Protein 7P99 (pdb70)

Solvent-accessible surface area: 16161 Å² total; per-residue (Å²): 120,5,0,4,2,84,70,31,126,0,5,3,0,0,8,3,0,0,5,4,2,16,53,13,121,53,0,92,88,33,2,74,65,27,123,77,65,99,135,6,11,0,58,75,0,12,36,53,6,66,80,0,44,90,41,4,152,84,29,170,163,98,89,98,12,60,59,74,0,36,95,10,1,61,92,1,9,64,47,0,6,98,36,0,62,97,35,5,117,3,80,66,30,57,70,21,11,0,6,12,0,1,26,13,0,0,130,72,40,75,129,0,19,123,18,3,39,1,4,0,25,16,34,11,124,6,91,128,55,40,63,127,49,136,69,146,76,115,70,7,10,1,9,1,19,81,26,14,102,111,4,44,3,93,57,0,4,0,60,5,19,1,58,97,51,77,25,127,73,17,76,27,69,2,61,18,67,111,14,6,31,2,0,0,0,4,2,14,92,6,6,58,58,58,61,16,154,113,8,28,5,113,33,116,73,46,41,4,68,10,26,5,0,0,9,11,111,65,112,48,17,3,0,0,8,10,60,44,111,118,38,9,15,12,13,7,5,6,108,115,24,36,53,19,79,96,38,158,156,19,112,0,68,25,80,38,1,3,0,0,8,0,9,98,74,214,163,14,50,0,68,0,20,11,36,45,9,8,56,19,98,36,136,7,94,86,123,39,64,0,40,136,7,16,99,41,4,4,134,136,61,71,77,62,36,198,78,8,90,4,31,30,122,24,67,26,16,80,85,108,7,12,0,24,112,36,128,0,114,62,76,27,60,1,41,7,14,98,42,16,11,0,4,77,173

Organism: Homo sapiens (NCBI:txid9606)

Radius of gyration: 20.8 Å; Cα contacts (8 Å, |Δi|>4): 693; chains: 2; bounding box: 63×38×54 Å

Nearest PDB structures (foldseek):
  7p99-assembly1_A  TM=1.004E+00  e=3.712E-60  Homo sapiens
  7zjv-assembly1_A  TM=9.939E-01  e=5.108E-53  Homo sapiens
  7zju-assembly2_C  TM=9.967E-01  e=8.748E-53  Homo sapiens
  7zju-assembly1_A  TM=9.969E-01  e=1.452E-51  Homo sapiens
  5cht-assembly2_B  TM=6.115E-01  e=1.340E-14  Mus musculus

Foldseek 3Di:
DQFFAADDAQCLQVRQVLSVQLQDPVNVVLLVVDDVNVVDLSSLSNVLSVVLVVLVVVCCVVVVSVVSSNVSNVVSSVVLCVVCCVPVVDDSNDHDHNLVSVQVSQVVDVSSVQQQKFKWWKWFADPPPGDIDTGIDIGREEEDEQFDLPAEPCFHKHWAADPPPRHGGGIITIHTDGGGQKYKYFYQQFHSFPPQQSRWDDDPHWTKGWAKFWFCPPVRGTWIWGQDPVRWIWIHGSNPDTGTDIGNHDDHGRRRGTMIMIGTDD/DAKEWEAEPVGDIDIDDDDQQDFCLVVLVVVCVVVVHDSVFKWKAFPRHTDDRRDGNNVVVNDHHGYIYMYGDDDDDDD

Structure (mmCIF, N/CA/C/O backbone):
data_7P99
#
_entry.id   7P99
#
_cell.length_a   50.709
_cell.length_b   69.884
_cell.length_c   53.643
_cell.angle_alpha   90.000
_cell.angle_beta   90.660
_cell.angle_gamma   90.000
#
_symmetry.space_group_name_H-M   'P 1 21 1'
#
loop_
_entity.id
_entity.type
_entity.pdbx_description
1 polymer 'SUMO-specific isopeptidase USPL1'
2 polymer 'Small ubiquitin-related modifier'
3 non-polymer 'ZINC ION'
4 water water
#
loop_
_atom_site.group_PDB
_atom_site.id
_atom_site.type_symbol
_atom_site.label_atom_id
_atom_site.label_alt_id
_atom_site.label_comp_id
_atom_site.label_asym_id
_atom_site.label_entity_id
_atom_site.label_seq_id
_atom_site.pdbx_PDB_ins_code
_atom_site.Cartn_x
_atom_site.Cartn_y
_atom_site.Cartn_z
_atom_site.occupancy
_atom_site.B_iso_or_equiv
_atom_site.auth_seq_id
_atom_site.auth_comp_id
_atom_site.auth_asym_id
_atom_site.auth_atom_id
_atom_site.pdbx_PDB_model_num
ATOM 1 N N . LEU A 1 47 ? 4.246 -2.881 17.108 1.00 55.38 225 LEU A N 1
ATOM 2 C CA . LEU A 1 47 ? 4.045 -1.591 17.748 1.00 54.32 225 LEU A CA 1
ATOM 3 C C . LEU A 1 47 ? 4.681 -0.467 16.940 1.00 50.49 225 LEU A C 1
ATOM 4 O O . LEU A 1 47 ? 4.843 0.650 17.428 1.00 61.50 225 LEU A O 1
ATOM 9 N N . CYS A 1 48 ? 5.038 -0.778 15.696 1.00 41.05 226 CYS A N 1
ATOM 10 C CA . CYS A 1 48 ? 5.664 0.172 14.777 1.00 35.27 226 CYS A CA 1
ATOM 11 C C . CYS A 1 48 ? 4.865 0.117 13.477 1.00 34.74 226 CYS A C 1
ATOM 12 O O . CYS A 1 48 ? 4.985 -0.842 12.710 1.00 31.39 226 CYS A O 1
ATOM 15 N N . VAL A 1 49 ? 4.035 1.137 13.239 1.00 33.26 227 VAL A N 1
ATOM 16 C CA . VAL A 1 49 ? 3.152 1.158 12.075 1.00 32.83 227 VAL A CA 1
ATOM 17 C C . VAL A 1 49 ? 3.961 1.505 10.828 1.00 31.11 227 VAL A C 1
ATOM 18 O O . VAL A 1 49 ? 5.015 2.140 10.910 1.00 26.29 227 VAL A O 1
ATOM 22 N N . GLN A 1 50 ? 3.483 1.073 9.656 1.00 25.59 228 GLN A N 1
ATOM 23 C CA . GLN A 1 50 ? 4.179 1.393 8.415 1.00 20.95 228 GLN A CA 1
ATOM 24 C C . GLN A 1 50 ? 3.183 1.531 7.269 1.00 22.92 228 GLN A C 1
ATOM 25 O O . GLN A 1 50 ? 2.003 1.182 7.385 1.00 25.40 228 GLN A O 1
ATOM 31 N N . TRP A 1 51 ? 3.687 2.043 6.147 1.00 25.15 229 TRP A N 1
ATOM 32 C CA . TRP A 1 51 ? 2.866 2.230 4.959 1.00 22.58 229 TRP A CA 1
ATOM 33 C C . TRP A 1 51 ? 2.626 0.895 4.268 1.00 25.22 229 TRP A C 1
ATOM 34 O O . TRP A 1 51 ? 3.523 0.049 4.189 1.00 30.74 229 TRP A O 1
ATOM 45 N N . LYS A 1 52 ? 1.410 0.711 3.766 1.00 25.30 230 LYS A N 1
ATOM 46 C CA . LYS A 1 52 ? 1.081 -0.436 2.935 1.00 27.93 230 LYS A CA 1
ATOM 47 C C . LYS A 1 52 ? 1.375 -0.122 1.470 1.00 28.84 230 LYS A C 1
ATOM 48 O O . LYS A 1 52 ? 1.276 1.028 1.028 1.00 27.07 230 LYS A O 1
ATOM 54 N N . ASN A 1 53 ? 1.725 -1.159 0.715 1.00 27.16 231 ASN A N 1
ATOM 55 C CA . ASN A 1 53 ? 2.086 -0.963 -0.683 1.00 25.81 231 ASN A CA 1
ATOM 56 C C . ASN A 1 53 ? 0.956 -0.282 -1.444 1.00 25.56 231 ASN A C 1
ATOM 57 O O . ASN A 1 53 ? -0.223 -0.527 -1.194 1.00 27.36 231 ASN A O 1
ATOM 62 N N . ALA A 1 54 ? 1.333 0.607 -2.354 1.00 24.84 232 ALA A N 1
ATOM 63 C CA . ALA A 1 54 ? 0.406 1.230 -3.292 1.00 27.91 232 ALA A CA 1
ATOM 64 C C . ALA A 1 54 ? 1.155 1.349 -4.609 1.00 25.10 232 ALA A C 1
ATOM 65 O O . ALA A 1 54 ? 2.094 2.147 -4.707 1.00 23.76 232 ALA A O 1
ATOM 67 N N . TYR A 1 55 ? 0.749 0.561 -5.606 1.00 23.62 233 TYR A N 1
ATOM 68 C CA . TYR A 1 55 ? 1.395 0.563 -6.928 1.00 24.33 233 TYR A CA 1
ATOM 69 C C . TYR A 1 55 ? 2.902 0.399 -6.725 1.00 22.58 233 TYR A C 1
ATOM 70 O O . TYR A 1 55 ? 3.327 -0.488 -5.973 1.00 25.26 233 TYR A O 1
ATOM 79 N N . ALA A 1 56 ? 3.732 1.245 -7.332 1.00 23.29 234 ALA A N 1
ATOM 80 C CA . ALA A 1 56 ? 5.173 1.079 -7.304 1.00 20.40 234 ALA A CA 1
ATOM 81 C C . ALA A 1 56 ? 5.845 1.847 -6.169 1.00 19.08 234 ALA A C 1
ATOM 82 O O . ALA A 1 56 ? 7.069 1.966 -6.167 1.00 20.75 234 ALA A O 1
ATOM 84 N N . LEU A 1 57 ? 5.089 2.341 -5.188 1.00 19.91 235 LEU A N 1
ATOM 85 C CA . LEU A 1 57 ? 5.636 3.351 -4.278 1.00 20.23 235 LEU A CA 1
ATOM 86 C C . LEU A 1 57 ? 6.611 2.815 -3.200 1.00 21.99 235 LEU A C 1
ATOM 87 O O . LEU A 1 57 ? 6.945 3.595 -2.300 1.00 19.38 235 LEU A O 1
ATOM 92 N N . CYS A 1 58 ? 7.107 1.560 -3.246 1.00 21.89 236 CYS A N 1
ATOM 93 C CA . CYS A 1 58 ? 8.092 1.160 -2.235 1.00 22.97 236 CYS A CA 1
ATOM 94 C C . CYS A 1 58 ? 9.346 2.067 -2.250 1.00 22.98 236 CYS A C 1
ATOM 95 O O . CYS A 1 58 ? 10.003 2.202 -1.214 1.00 19.51 236 CYS A O 1
ATOM 98 N N . TRP A 1 59 ? 9.646 2.732 -3.382 1.00 20.96 237 TRP A N 1
ATOM 99 C CA . TRP A 1 59 ? 10.802 3.635 -3.436 1.00 20.33 237 TRP A CA 1
ATOM 100 C C . TRP A 1 59 ? 10.605 4.845 -2.535 1.00 20.56 237 TRP A C 1
ATOM 101 O O . TRP A 1 59 ? 11.582 5.432 -2.052 1.00 21.54 237 TRP A O 1
ATOM 112 N N . LEU A 1 60 ? 9.354 5.259 -2.336 1.00 16.72 238 LEU A N 1
ATOM 113 C CA . LEU A 1 60 ? 9.005 6.325 -1.414 1.00 17.84 238 LEU A CA 1
ATOM 114 C C . LEU A 1 60 ? 8.797 5.798 -0.000 1.00 21.33 238 LEU A C 1
ATOM 115 O O . LEU A 1 60 ? 9.250 6.426 0.961 1.00 20.65 238 LEU A O 1
ATOM 120 N N . ASP A 1 61 ? 8.115 4.656 0.133 1.00 20.23 239 ASP A N 1
ATOM 121 C CA . ASP A 1 61 ? 7.856 4.075 1.449 1.00 20.33 239 ASP A CA 1
ATOM 122 C C . ASP A 1 61 ? 9.144 3.881 2.234 1.00 23.94 239 ASP A C 1
ATOM 123 O O . ASP A 1 61 ? 9.187 4.116 3.446 1.00 23.40 239 ASP A O 1
ATOM 128 N N . CYS A 1 62 ? 10.197 3.413 1.567 1.00 21.45 240 CYS A N 1
ATOM 129 C CA . CYS A 1 62 ? 11.435 3.153 2.291 1.00 19.87 240 CYS A CA 1
ATOM 130 C C . CYS A 1 62 ? 12.035 4.453 2.825 1.00 21.36 240 CYS A C 1
ATOM 131 O O . CYS A 1 62 ? 12.608 4.477 3.922 1.00 21.29 240 CYS A O 1
ATOM 134 N N . ILE A 1 63 ? 11.886 5.554 2.078 1.00 17.86 241 ILE A N 1
ATOM 135 C CA . ILE A 1 63 ? 12.377 6.848 2.554 1.00 18.33 241 ILE A CA 1
ATOM 136 C C . ILE A 1 63 ? 11.545 7.332 3.734 1.00 20.55 241 ILE A C 1
ATOM 137 O O . ILE A 1 63 ? 12.084 7.821 4.739 1.00 20.38 241 ILE A O 1
ATOM 142 N N . LEU A 1 64 ? 10.215 7.217 3.633 1.00 18.07 242 LEU A N 1
ATOM 143 C CA . LEU A 1 64 ? 9.374 7.729 4.709 1.00 18.71 242 LEU A CA 1
ATOM 144 C C . LEU A 1 64 ? 9.651 6.995 6.016 1.00 20.10 242 LEU A C 1
ATOM 145 O O . LEU A 1 64 ? 9.676 7.615 7.087 1.00 23.30 242 LEU A O 1
ATOM 150 N N . SER A 1 65 ? 9.848 5.670 5.954 1.00 20.23 243 SER A N 1
ATOM 151 C CA . SER A 1 65 ? 10.130 4.917 7.173 1.00 19.10 243 SER A CA 1
ATOM 152 C C . SER A 1 65 ? 11.477 5.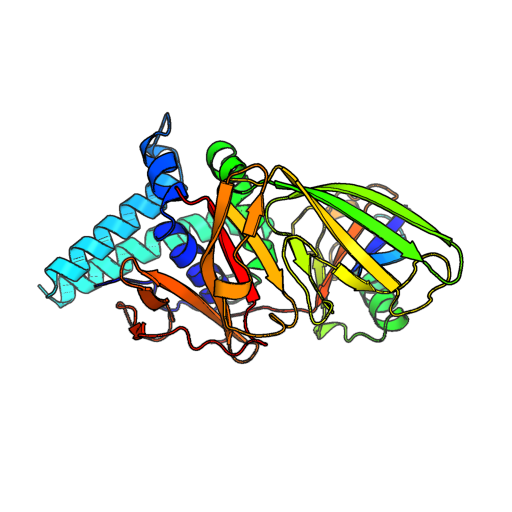322 7.766 1.00 22.62 243 SER A C 1
ATOM 153 O O . SER A 1 65 ? 11.620 5.433 8.989 1.00 25.95 243 SER A O 1
ATOM 156 N N . ALA A 1 66 ? 12.475 5.547 6.915 1.00 21.61 244 ALA A N 1
ATOM 157 C CA . ALA A 1 66 ? 13.765 6.019 7.412 1.00 18.17 244 ALA A CA 1
ATOM 158 C C . ALA A 1 66 ? 13.613 7.352 8.124 1.00 19.63 244 ALA A C 1
ATOM 159 O O . ALA A 1 66 ? 14.184 7.563 9.201 1.00 20.68 244 ALA A O 1
ATOM 161 N N . LEU A 1 67 ? 12.824 8.257 7.547 1.00 19.87 245 LEU A N 1
ATOM 162 C CA . LEU A 1 67 ? 12.702 9.601 8.094 1.00 21.77 245 LEU A CA 1
ATOM 163 C C . LEU A 1 67 ? 11.987 9.602 9.442 1.00 24.97 245 LEU A C 1
ATOM 164 O O . LEU A 1 67 ? 12.452 10.238 10.395 1.00 20.99 245 LEU A O 1
ATOM 169 N N . VAL A 1 68 ? 10.835 8.927 9.543 1.00 17.95 246 VAL A N 1
ATOM 170 C CA . VAL A 1 68 ? 10.071 9.044 10.786 1.00 21.94 246 VAL A CA 1
ATOM 171 C C . VAL A 1 68 ? 10.719 8.307 11.955 1.00 26.06 246 VAL A C 1
ATOM 172 O O . VAL A 1 68 ? 10.270 8.458 13.094 1.00 27.27 246 VAL A O 1
ATOM 176 N N . HIS A 1 69 ? 11.755 7.507 11.721 1.00 24.68 247 HIS A N 1
ATOM 177 C CA . HIS A 1 69 ? 12.451 6.839 12.816 1.00 23.07 247 HIS A CA 1
ATOM 178 C C . HIS A 1 69 ? 13.795 7.475 13.137 1.00 28.45 247 HIS A C 1
ATOM 179 O O . HIS A 1 69 ? 14.538 6.942 13.965 1.00 36.23 247 HIS A O 1
ATOM 186 N N . SER A 1 70 ? 14.107 8.622 12.544 1.00 27.07 248 SER A N 1
ATOM 187 C CA . SER A 1 70 ? 15.387 9.278 12.784 1.00 30.39 248 SER A CA 1
ATOM 188 C C . SER A 1 70 ? 15.291 10.193 14.002 1.00 32.98 248 SER A C 1
ATOM 189 O O . SER A 1 70 ? 14.477 11.125 14.033 1.00 30.68 248 SER A O 1
ATOM 192 N N . GLU A 1 71 ? 16.144 9.942 14.998 1.00 34.41 249 GLU A N 1
ATOM 193 C CA . GLU A 1 71 ? 16.114 10.759 16.208 1.00 40.47 249 GLU A CA 1
ATOM 194 C C . GLU A 1 71 ? 16.525 12.204 15.927 1.00 36.38 249 GLU A C 1
ATOM 195 O O . GLU A 1 71 ? 15.909 13.140 16.447 1.00 38.84 249 GLU A O 1
ATOM 201 N N . GLU A 1 72 ? 17.565 12.416 15.115 1.00 38.83 250 GLU A N 1
ATOM 202 C CA . GLU A 1 72 ? 17.992 13.794 14.892 1.00 40.76 250 GLU A CA 1
ATOM 203 C C . GLU A 1 72 ? 16.965 14.571 14.074 1.00 39.37 250 GLU A C 1
ATOM 204 O O . GLU A 1 72 ? 16.761 15.766 14.321 1.00 37.76 250 GLU A O 1
ATOM 210 N N . LEU A 1 73 ? 16.290 13.913 13.122 1.00 30.53 251 LEU A N 1
ATOM 211 C CA . LEU A 1 73 ? 15.224 14.591 12.389 1.00 25.94 251 LEU A CA 1
ATOM 212 C C . LEU A 1 73 ? 14.097 15.009 13.324 1.00 29.17 251 LEU A C 1
ATOM 213 O O . LEU A 1 73 ? 13.614 16.145 13.256 1.00 31.58 251 LEU A O 1
ATOM 218 N N . LYS A 1 74 ? 13.681 14.108 14.217 1.00 27.76 252 LYS A N 1
ATOM 219 C CA . LYS A 1 74 ? 12.596 14.419 15.144 1.00 33.12 252 LYS A CA 1
ATOM 220 C C . LYS A 1 74 ? 12.927 15.638 15.995 1.00 40.68 252 LYS A C 1
ATOM 221 O O . LYS A 1 74 ? 12.112 16.555 16.125 1.00 36.48 252 LYS A O 1
ATOM 227 N N . ASN A 1 75 ? 14.127 15.670 16.579 1.00 43.17 253 ASN A N 1
ATOM 228 C CA . ASN A 1 75 ? 14.463 16.768 17.481 1.00 44.75 253 ASN A CA 1
ATOM 229 C C . ASN A 1 75 ? 14.537 18.094 16.738 1.00 44.57 253 ASN A C 1
ATOM 230 O O . ASN A 1 75 ? 14.148 19.135 17.277 1.00 48.12 253 ASN A O 1
ATOM 235 N N . THR A 1 76 ? 15.021 18.079 15.495 1.00 41.40 254 THR A N 1
ATOM 236 C CA . THR A 1 76 ? 15.074 19.309 14.711 1.00 42.92 254 THR A CA 1
ATOM 237 C C . THR A 1 76 ? 13.675 19.791 14.344 1.00 44.98 254 THR A C 1
ATOM 238 O O . THR A 1 76 ? 13.369 20.986 14.463 1.00 40.97 254 THR A O 1
ATOM 242 N N . VAL A 1 77 ? 12.814 18.872 13.900 1.00 38.49 255 VAL A N 1
ATOM 243 C CA . VAL A 1 77 ? 11.472 19.243 13.470 1.00 34.02 255 VAL A CA 1
ATOM 244 C C . VAL A 1 77 ? 10.707 19.904 14.609 1.00 44.50 255 VAL A C 1
ATOM 245 O O . VAL A 1 77 ? 10.005 20.901 14.406 1.00 45.78 255 VAL A O 1
ATOM 249 N N . THR A 1 78 ? 10.842 19.377 15.830 1.00 48.27 256 THR A N 1
ATOM 250 C CA . THR A 1 78 ? 10.116 19.970 16.950 1.00 50.34 256 THR A CA 1
ATOM 251 C C . THR A 1 78 ? 10.643 21.354 17.309 1.00 52.26 256 THR A C 1
ATOM 252 O O . THR A 1 78 ? 9.938 22.116 17.979 1.00 57.48 256 THR A O 1
ATOM 256 N N . GLY A 1 79 ? 11.851 21.702 16.873 1.00 42.54 257 GLY A N 1
ATOM 257 C CA . GLY A 1 79 ? 12.410 23.001 17.194 1.00 47.01 257 GLY A CA 1
ATOM 258 C C . GLY A 1 79 ? 12.395 23.966 16.028 1.00 57.00 257 GLY A C 1
ATOM 259 O O . GLY A 1 79 ? 13.179 24.918 15.994 1.00 63.32 257 GLY A O 1
ATOM 260 N N . LEU A 1 80 ? 11.512 23.736 15.061 1.00 56.78 258 LEU A N 1
ATOM 261 C CA . LEU A 1 80 ? 11.425 24.594 13.891 1.00 54.15 258 LEU A CA 1
ATOM 262 C C . LEU A 1 80 ? 10.555 25.805 14.186 1.00 56.14 258 LEU A C 1
ATOM 263 O O . LEU A 1 80 ? 9.514 25.693 14.840 1.00 53.99 258 LEU A O 1
ATOM 268 N N . CYS A 1 81 ? 10.990 26.964 13.705 1.00 56.53 259 CYS A N 1
ATOM 269 C CA . CYS A 1 81 ? 10.057 28.065 13.529 1.00 61.12 259 CYS A CA 1
ATOM 270 C C . CYS A 1 81 ? 9.082 27.699 12.416 1.00 61.33 259 CYS A C 1
ATOM 271 O O . CYS A 1 81 ? 9.468 27.109 11.402 1.00 62.17 259 CYS A O 1
ATOM 274 N N . SER A 1 82 ? 7.807 28.028 12.621 1.00 66.26 260 SER A N 1
ATOM 275 C CA . SER A 1 82 ? 6.751 27.748 11.646 1.00 68.06 260 SER A CA 1
ATOM 276 C C . SER A 1 82 ? 6.639 26.244 11.379 1.00 61.10 260 SER A C 1
ATOM 277 O O . SER A 1 82 ? 6.686 25.784 10.236 1.00 67.53 260 SER A O 1
ATOM 280 N N . LYS A 1 83 ? 6.489 25.482 12.470 1.00 60.15 261 LYS A N 1
ATOM 281 C CA . LYS A 1 83 ? 6.438 24.021 12.379 1.00 56.81 261 LYS A CA 1
ATOM 282 C C . LYS A 1 83 ? 5.378 23.551 11.392 1.00 55.09 261 LYS A C 1
ATOM 283 O O . LYS A 1 83 ? 5.667 22.785 10.467 1.00 55.74 261 LYS A O 1
ATOM 289 N N . GLU A 1 84 ? 4.138 24.010 11.578 1.00 49.89 262 GLU A N 1
ATOM 290 C CA . GLU A 1 84 ? 3.011 23.530 10.781 1.00 54.69 262 GLU A CA 1
ATOM 291 C C . GLU A 1 84 ? 3.242 23.707 9.283 1.00 57.38 262 GLU A C 1
ATOM 292 O O . GLU A 1 84 ? 2.678 22.954 8.478 1.00 57.08 262 GLU A O 1
ATOM 298 N N . GLU A 1 85 ? 4.063 24.682 8.886 1.00 52.29 263 GLU A N 1
ATOM 299 C CA . GLU A 1 85 ? 4.312 24.910 7.467 1.00 51.70 263 GLU A CA 1
ATOM 300 C C . GLU A 1 85 ? 5.268 23.890 6.866 1.00 51.27 263 GLU A C 1
ATOM 301 O O . GLU A 1 85 ? 5.493 23.914 5.651 1.00 50.81 263 GLU A O 1
ATOM 307 N N . SER A 1 86 ? 5.830 23.002 7.679 1.00 43.72 264 SER A N 1
ATOM 308 C CA . SER A 1 86 ? 6.852 22.069 7.242 1.00 39.43 264 SER A CA 1
ATOM 309 C C . SER A 1 86 ? 6.221 20.748 6.825 1.00 38.21 264 SER A C 1
ATOM 310 O O . SER A 1 86 ? 5.481 20.133 7.602 1.00 32.72 264 SER A O 1
ATOM 313 N N . ILE A 1 87 ? 6.542 20.303 5.606 1.00 30.11 265 ILE A N 1
ATOM 314 C CA . ILE A 1 87 ? 6.105 18.986 5.158 1.00 30.80 265 ILE A CA 1
ATOM 315 C C . ILE A 1 87 ? 6.717 17.890 6.024 1.00 30.17 265 ILE A C 1
ATOM 316 O O . ILE A 1 87 ? 6.137 16.808 6.167 1.00 29.82 265 ILE A O 1
ATOM 321 N N . PHE A 1 88 ? 7.891 18.137 6.617 1.00 25.70 266 PHE A N 1
ATOM 322 C CA . PHE A 1 88 ? 8.474 17.137 7.505 1.00 25.67 266 PHE A CA 1
ATOM 323 C C . PHE A 1 88 ? 7.816 17.142 8.878 1.00 26.89 266 PHE A C 1
ATOM 324 O O . PHE A 1 88 ? 7.716 16.082 9.513 1.00 32.23 266 PHE A O 1
ATOM 332 N N . TRP A 1 89 ? 7.389 18.310 9.363 1.00 28.82 267 TRP A N 1
ATOM 333 C CA . TRP A 1 89 ? 6.535 18.329 10.545 1.00 29.35 267 TRP A CA 1
ATOM 334 C C . TRP A 1 89 ? 5.259 17.543 10.294 1.00 33.87 267 TRP A C 1
ATOM 335 O O . TRP A 1 89 ? 4.879 16.689 11.101 1.00 30.16 267 TRP A O 1
ATOM 346 N N . ARG A 1 90 ? 4.588 17.810 9.167 1.00 33.07 268 ARG A N 1
ATOM 347 C CA . ARG A 1 90 ? 3.345 17.100 8.871 1.00 39.51 268 ARG A CA 1
ATOM 348 C C . ARG A 1 90 ? 3.578 15.599 8.758 1.00 28.84 268 ARG A C 1
ATOM 349 O O . ARG A 1 90 ? 2.774 14.802 9.258 1.00 30.36 268 ARG A O 1
ATOM 357 N N . LEU A 1 91 ? 4.675 15.195 8.110 1.00 24.12 269 LEU A N 1
ATOM 358 C CA . LEU A 1 91 ? 5.000 13.775 8.013 1.00 26.59 269 LEU A CA 1
ATOM 359 C C . LEU A 1 91 ? 5.133 13.141 9.394 1.00 28.25 269 LEU A C 1
ATOM 360 O O . LEU A 1 91 ? 4.494 12.123 9.688 1.00 24.07 269 LEU A O 1
ATOM 365 N N . LEU A 1 92 ? 5.968 13.724 10.256 1.00 27.99 270 LEU A N 1
ATOM 366 C CA . LEU A 1 92 ? 6.212 13.102 11.553 1.00 35.51 270 LEU A CA 1
ATOM 367 C C . LEU A 1 92 ? 4.970 13.155 12.434 1.00 31.88 270 LEU A C 1
ATOM 368 O O . LEU A 1 92 ? 4.683 12.198 13.163 1.00 30.52 270 LEU A O 1
ATOM 373 N N . THR A 1 93 ? 4.206 14.249 12.357 1.00 32.23 271 THR A N 1
ATOM 374 C CA . THR A 1 93 ? 2.988 14.363 13.151 1.00 30.79 271 THR A CA 1
ATOM 375 C C . THR A 1 93 ? 1.959 13.324 12.725 1.00 30.92 271 THR A C 1
ATOM 376 O O . THR A 1 93 ? 1.367 12.642 13.571 1.00 36.19 271 THR A O 1
ATOM 380 N N . LYS A 1 94 ? 1.733 13.184 11.417 1.00 27.17 272 LYS A N 1
ATOM 381 C CA . LYS A 1 94 ? 0.725 12.233 10.951 1.00 31.31 272 LYS A CA 1
ATOM 382 C C . LYS A 1 94 ? 1.166 10.798 11.211 1.00 28.05 272 LYS A C 1
ATOM 383 O O . LYS A 1 94 ? 0.349 9.948 11.584 1.00 27.36 272 LYS A O 1
ATOM 389 N N . TYR A 1 95 ? 2.455 10.507 11.027 1.00 25.19 273 TYR A N 1
ATOM 390 C CA . TYR A 1 95 ? 2.952 9.180 11.375 1.00 23.35 273 TYR A CA 1
ATOM 391 C C . TYR A 1 95 ? 2.716 8.884 12.851 1.00 28.76 273 TYR A C 1
ATOM 392 O O . TYR A 1 95 ? 2.227 7.804 13.207 1.00 29.83 273 TYR A O 1
ATOM 401 N N . ASN A 1 96 ? 3.043 9.841 13.731 1.00 25.20 274 ASN A N 1
ATOM 402 C CA . ASN A 1 96 ? 2.878 9.611 15.167 1.00 25.57 274 ASN A CA 1
ATOM 403 C C . ASN A 1 96 ? 1.418 9.356 15.535 1.00 31.58 274 ASN A C 1
ATOM 404 O O . ASN A 1 96 ? 1.131 8.554 16.436 1.00 31.72 274 ASN A O 1
ATOM 409 N N . GLN A 1 97 ? 0.480 10.019 14.857 1.00 30.73 275 GLN A N 1
ATOM 410 C CA . GLN A 1 97 ? -0.931 9.776 15.145 1.00 33.22 275 GLN A CA 1
ATOM 411 C C . GLN A 1 97 ? -1.354 8.377 14.714 1.00 34.61 275 GLN A C 1
ATOM 412 O O . GLN A 1 97 ? -2.110 7.702 15.426 1.00 32.91 275 GLN A O 1
ATOM 418 N N . ALA A 1 98 ? -0.884 7.939 13.544 1.00 27.34 276 ALA A N 1
ATOM 419 C CA . ALA A 1 98 ? -1.147 6.583 13.078 1.00 25.69 276 ALA A CA 1
ATOM 420 C C . ALA A 1 98 ? -0.517 5.556 14.005 1.00 30.63 276 ALA A C 1
ATOM 421 O O . ALA A 1 98 ? -1.126 4.522 14.307 1.00 31.89 276 ALA A O 1
ATOM 423 N N . ASN A 1 99 ? 0.708 5.824 14.463 1.00 28.89 277 ASN A N 1
ATOM 424 C CA . ASN A 1 99 ? 1.392 4.892 15.353 1.00 31.91 277 ASN A CA 1
ATOM 425 C C . ASN A 1 99 ? 0.662 4.777 16.682 1.00 34.18 277 ASN A C 1
ATOM 426 O O . ASN A 1 99 ? 0.464 3.673 17.208 1.00 36.37 277 ASN A O 1
ATOM 431 N N . THR A 1 100 ? 0.233 5.913 17.233 1.00 37.73 278 THR A N 1
ATOM 432 C CA . THR A 1 100 ? -0.545 5.900 18.469 1.00 42.96 278 THR A CA 1
ATOM 433 C C . THR A 1 100 ? -1.852 5.134 18.293 1.00 43.98 278 THR A C 1
ATOM 434 O O . THR A 1 100 ? -2.256 4.366 19.176 1.00 41.48 278 THR A O 1
ATOM 438 N N . LEU A 1 101 ? -2.524 5.328 17.155 1.00 36.64 279 LEU A N 1
ATOM 439 C CA . LEU A 1 101 ? -3.710 4.537 16.836 1.00 38.25 279 LEU A CA 1
ATOM 440 C C . LEU A 1 101 ? -3.410 3.040 16.852 1.00 35.08 279 LEU A C 1
ATOM 441 O O . LEU A 1 101 ? -4.219 2.242 17.339 1.00 42.41 279 LEU A O 1
ATOM 446 N N . LEU A 1 102 ? -2.255 2.638 16.319 1.00 39.86 280 LEU A N 1
ATOM 447 C CA . LEU A 1 102 ? -1.924 1.217 16.285 1.00 41.17 280 LEU A CA 1
ATOM 448 C C . LEU A 1 102 ? -1.757 0.660 17.693 1.00 47.47 280 LEU A C 1
ATOM 449 O O . LEU A 1 102 ? -2.203 -0.457 17.980 1.00 44.28 280 LEU A O 1
ATOM 454 N N . TYR A 1 103 ? -1.117 1.425 18.585 1.00 50.79 281 TYR A N 1
ATOM 455 C CA . TYR A 1 103 ? -1.036 1.015 19.985 1.00 54.05 281 TYR A CA 1
ATOM 456 C C . TYR A 1 103 ? -2.425 0.882 20.594 1.00 60.21 281 TYR A C 1
ATOM 457 O O . TYR A 1 103 ? -2.704 -0.079 21.323 1.00 67.91 281 TYR A O 1
ATOM 466 N N . THR A 1 104 ? -3.308 1.841 20.301 1.00 56.26 282 THR A N 1
ATOM 467 C CA . THR A 1 104 ? -4.703 1.751 20.725 1.00 55.37 282 THR A CA 1
ATOM 468 C C . THR A 1 104 ? -5.343 0.446 20.262 1.00 56.42 282 THR A C 1
ATOM 469 O O . THR A 1 104 ? -6.157 -0.146 20.981 1.00 57.21 282 THR A O 1
ATOM 473 N N . SER A 1 105 ? -4.967 -0.028 19.069 1.00 55.65 283 SER A N 1
ATOM 474 C CA . SER A 1 105 ? -5.602 -1.210 18.491 1.00 55.39 283 SER A CA 1
ATOM 475 C C . SER A 1 105 ? -5.368 -2.460 19.333 1.00 61.72 283 SER A C 1
ATOM 476 O O . SER A 1 105 ? -6.225 -3.352 19.363 1.00 62.86 283 SER A O 1
ATOM 479 N N . GLN A 1 106 ? -4.230 -2.551 20.016 1.00 62.06 284 GLN A N 1
ATOM 480 C CA . GLN A 1 106 ? -3.992 -3.675 20.917 1.00 63.73 284 GLN A CA 1
ATOM 481 C C . GLN A 1 106 ? -4.088 -3.217 22.367 1.00 66.84 284 GLN A C 1
ATOM 482 O O . GLN A 1 106 ? -5.155 -2.799 22.824 1.00 71.76 284 GLN A O 1
ATOM 488 N N . LEU A 1 118 ? -14.285 -1.274 17.017 1.00 58.18 296 LEU A N 1
ATOM 489 C CA . LEU A 1 118 ? -13.388 -0.161 16.737 1.00 59.57 296 LEU A CA 1
ATOM 490 C C . LEU A 1 118 ? -12.228 -0.593 15.840 1.00 55.03 296 LEU A C 1
ATOM 491 O O . LEU A 1 118 ? -11.492 0.249 15.338 1.00 57.99 296 LEU A O 1
ATOM 496 N N . THR A 1 119 ? -12.069 -1.905 15.640 1.00 46.65 297 THR A N 1
ATOM 497 C CA . THR A 1 119 ? -10.959 -2.392 14.826 1.00 45.13 297 THR A CA 1
ATOM 498 C C . THR A 1 119 ? -11.028 -1.837 13.404 1.00 36.87 297 THR A C 1
ATOM 499 O O . THR A 1 119 ? -10.082 -1.199 12.933 1.00 32.64 297 THR A O 1
ATOM 503 N N . SER A 1 120 ? -12.158 -2.028 12.718 1.00 39.14 298 SER A N 1
ATOM 504 C CA . SER A 1 120 ? -12.248 -1.585 11.330 1.00 35.13 298 SER A CA 1
ATOM 505 C C . SER A 1 120 ? -12.079 -0.075 11.227 1.00 33.99 298 SER A C 1
ATOM 506 O O . SER A 1 120 ? -11.431 0.422 10.301 1.00 33.61 298 SER A O 1
ATOM 509 N N . GLU A 1 121 ? -12.635 0.671 12.183 1.00 33.08 299 GLU A N 1
ATOM 510 C CA . GLU A 1 121 ? -12.489 2.124 12.162 1.00 33.45 299 GLU A CA 1
ATOM 511 C C . GLU A 1 121 ? -11.039 2.538 12.387 1.00 35.02 299 GLU A C 1
ATOM 512 O O . GLU A 1 121 ? -10.526 3.438 11.704 1.00 29.69 299 GLU A O 1
ATOM 518 N N . ILE A 1 122 ? -10.348 1.878 13.320 1.00 33.16 300 ILE A N 1
ATOM 519 C CA . ILE A 1 122 ? -8.961 2.249 13.606 1.00 29.43 300 ILE A CA 1
ATOM 520 C C . ILE A 1 122 ? -8.082 2.002 12.388 1.00 28.12 300 ILE A C 1
ATOM 521 O O . ILE A 1 122 ? -7.260 2.842 12.012 1.00 27.25 300 ILE A O 1
ATOM 526 N N . PHE A 1 123 ? -8.246 0.848 11.739 1.00 28.10 301 PHE A N 1
ATOM 527 C CA . PHE A 1 123 ? -7.372 0.566 10.614 1.00 27.01 301 PHE A CA 1
ATOM 528 C C . PHE A 1 123 ? -7.734 1.398 9.393 1.00 26.70 301 PHE A C 1
ATOM 529 O O . PHE A 1 123 ? -6.853 1.720 8.591 1.00 28.29 301 PHE A O 1
ATOM 537 N N . ALA A 1 124 ? -8.999 1.795 9.257 1.00 27.61 302 ALA A N 1
ATOM 538 C CA . ALA A 1 124 ? -9.360 2.758 8.220 1.00 27.53 302 ALA A CA 1
ATOM 539 C C . ALA A 1 124 ? -8.675 4.101 8.464 1.00 30.24 302 ALA A C 1
ATOM 540 O O . ALA A 1 124 ? -8.120 4.704 7.537 1.00 27.88 302 ALA A O 1
ATOM 542 N N . GLU A 1 125 ? -8.682 4.570 9.721 1.00 27.66 303 GLU A N 1
ATOM 543 C 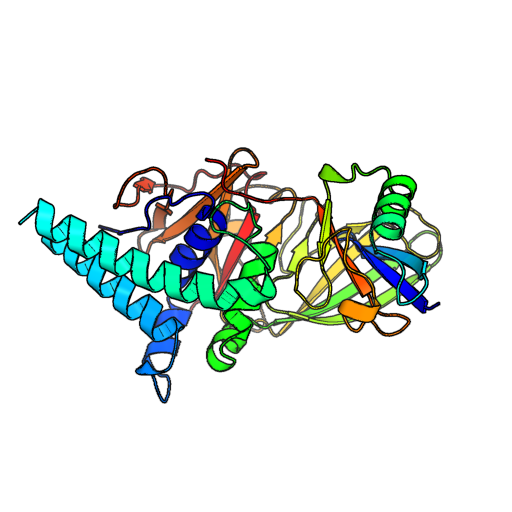CA . GLU A 1 125 ? -8.050 5.852 10.053 1.00 27.61 303 GLU A CA 1
ATOM 544 C C . GLU A 1 125 ? -6.549 5.805 9.843 1.00 28.08 303 GLU A C 1
ATOM 545 O O . GLU A 1 125 ? -5.944 6.792 9.406 1.00 28.82 303 GLU A O 1
ATOM 551 N N . ILE A 1 126 ? -5.920 4.688 10.206 1.00 25.69 304 ILE A N 1
ATOM 552 C CA . ILE A 1 126 ? -4.481 4.552 10.004 1.00 24.31 304 ILE A CA 1
ATOM 553 C C . ILE A 1 126 ? -4.148 4.646 8.521 1.00 28.79 304 ILE A C 1
ATOM 554 O O . ILE A 1 126 ? -3.230 5.374 8.122 1.00 27.75 304 ILE A O 1
ATOM 559 N N . GLU A 1 127 ? -4.901 3.930 7.679 1.00 27.19 305 GLU A N 1
ATOM 560 C CA . GLU A 1 127 ? -4.627 3.958 6.242 1.00 25.94 305 GLU A CA 1
ATOM 561 C C . GLU A 1 127 ? -4.821 5.358 5.667 1.00 25.80 305 GLU A C 1
ATOM 562 O O . GLU A 1 127 ? -3.970 5.858 4.924 1.00 27.39 305 GLU A O 1
ATOM 568 N N . THR A 1 128 ? -5.940 6.006 5.989 1.00 26.06 306 THR A N 1
ATOM 569 C CA . THR A 1 128 ? -6.173 7.341 5.447 1.00 27.85 306 THR A CA 1
ATOM 570 C C . THR A 1 128 ? -5.102 8.310 5.929 1.00 29.79 306 THR A C 1
ATOM 571 O O . THR A 1 128 ? -4.558 9.093 5.144 1.00 30.04 306 THR A O 1
ATOM 575 N N . CYS A 1 129 ? -4.749 8.227 7.210 1.00 24.06 307 CYS A N 1
ATOM 576 C CA . CYS A 1 129 ? -3.730 9.107 7.777 1.00 23.70 307 CYS A CA 1
ATOM 577 C C . CYS A 1 129 ? -2.393 8.947 7.057 1.00 33.41 307 CYS A C 1
ATOM 578 O O . CYS A 1 129 ? -1.776 9.930 6.620 1.00 34.14 307 CYS A O 1
ATOM 581 N N . LEU A 1 130 ? -1.921 7.711 6.943 1.00 28.57 308 LEU A N 1
ATOM 582 C CA . LEU A 1 130 ? -0.626 7.483 6.316 1.00 27.36 308 LEU A CA 1
ATOM 583 C C . LEU A 1 130 ? -0.677 7.772 4.822 1.00 30.31 308 LEU A C 1
ATOM 584 O O . LEU A 1 130 ? 0.271 8.334 4.262 1.00 27.48 308 LEU A O 1
ATOM 589 N N . ASN A 1 131 ? -1.770 7.384 4.153 1.00 26.63 309 ASN A N 1
ATOM 590 C CA . ASN A 1 131 ? -1.836 7.580 2.708 1.00 27.81 309 ASN A CA 1
ATOM 591 C C . ASN A 1 131 ? -1.861 9.056 2.352 1.00 29.97 309 ASN A C 1
ATOM 592 O O . ASN A 1 131 ? -1.313 9.453 1.315 1.00 28.61 309 ASN A O 1
ATOM 597 N N . GLU A 1 132 ? -2.466 9.879 3.206 1.00 27.99 310 GLU A N 1
ATOM 598 C CA . GLU A 1 132 ? -2.578 11.307 2.927 1.00 28.85 310 GLU A CA 1
ATOM 599 C C . GLU A 1 132 ? -1.210 11.968 2.888 1.00 29.62 310 GLU A C 1
ATOM 600 O O . GLU A 1 132 ? -0.918 12.758 1.982 1.00 30.40 310 GLU A O 1
ATOM 606 N N . VAL A 1 133 ? -0.361 11.672 3.875 1.00 28.09 311 VAL A N 1
ATOM 607 C CA . VAL A 1 133 ? 0.938 12.325 3.910 1.00 27.59 311 VAL A CA 1
ATOM 608 C C . VAL A 1 133 ? 1.877 11.707 2.879 1.00 26.36 311 VAL A C 1
ATOM 609 O O . VAL A 1 133 ? 2.734 12.407 2.319 1.00 27.76 311 VAL A O 1
ATOM 613 N N . ARG A 1 134 ? 1.736 10.411 2.584 1.00 24.13 312 ARG A N 1
ATOM 614 C CA . ARG A 1 134 ? 2.514 9.856 1.477 1.00 23.85 312 ARG A CA 1
ATOM 615 C C . ARG A 1 134 ? 2.122 10.520 0.164 1.00 24.91 312 ARG A C 1
ATOM 616 O O . ARG A 1 134 ? 2.983 10.876 -0.645 1.00 23.63 312 ARG A O 1
ATOM 624 N N . ASP A 1 135 ? 0.823 10.711 -0.061 1.00 23.56 313 ASP A N 1
ATOM 625 C CA . ASP A 1 135 ? 0.395 11.342 -1.309 1.00 25.33 313 ASP A CA 1
ATOM 626 C C . ASP A 1 135 ? 0.883 12.789 -1.399 1.00 27.23 313 ASP A C 1
ATOM 627 O O . ASP A 1 135 ? 1.286 13.245 -2.475 1.00 24.57 313 ASP A O 1
ATOM 632 N N . GLU A 1 136 ? 0.863 13.528 -0.282 1.00 25.53 314 GLU A N 1
ATOM 633 C CA . GLU A 1 136 ? 1.340 14.910 -0.296 1.00 31.55 314 GLU A CA 1
ATOM 634 C C . GLU A 1 136 ? 2.812 14.983 -0.700 1.00 25.28 314 GLU A C 1
ATOM 635 O O . GLU A 1 136 ? 3.218 15.852 -1.484 1.00 27.87 314 GLU A O 1
ATOM 641 N N . ILE A 1 137 ? 3.619 14.063 -0.184 1.00 21.24 315 ILE A N 1
ATOM 642 C CA . ILE A 1 137 ? 5.040 14.035 -0.519 1.00 20.81 315 ILE A CA 1
ATOM 643 C C . ILE A 1 137 ? 5.244 13.583 -1.962 1.00 26.10 315 ILE A C 1
ATOM 644 O O . ILE A 1 137 ? 6.059 14.158 -2.694 1.00 24.97 315 ILE A O 1
ATOM 649 N N . PHE A 1 138 ? 4.497 12.564 -2.403 1.00 24.49 316 PHE A N 1
ATOM 650 C CA . PHE A 1 138 ? 4.567 12.150 -3.803 1.00 22.44 316 PHE A CA 1
ATOM 651 C C . PHE A 1 138 ? 4.254 13.313 -4.736 1.00 20.18 316 PHE A C 1
ATOM 652 O O . PHE A 1 138 ? 4.981 13.555 -5.706 1.00 25.00 316 PHE A O 1
ATOM 660 N N . ILE A 1 139 ? 3.162 14.041 -4.470 1.00 25.90 317 ILE A N 1
ATOM 661 C CA . ILE A 1 139 ? 2.797 15.157 -5.346 1.00 23.97 317 ILE A CA 1
ATOM 662 C C . ILE A 1 139 ? 3.869 16.248 -5.329 1.00 31.14 317 ILE A C 1
ATOM 663 O O . ILE A 1 139 ? 4.130 16.888 -6.359 1.00 29.86 317 ILE A O 1
ATOM 668 N N . SER A 1 140 ? 4.527 16.461 -4.183 1.00 27.69 318 SER A N 1
ATOM 669 C CA . SER A 1 140 ? 5.635 17.415 -4.124 1.00 28.06 318 SER A CA 1
ATOM 670 C C . SER A 1 140 ? 6.814 16.984 -4.989 1.00 24.72 318 SER A C 1
ATOM 671 O O . SER A 1 140 ? 7.516 17.835 -5.547 1.00 30.54 318 SER A O 1
ATOM 674 N N . LEU A 1 141 ? 7.063 15.680 -5.097 1.00 21.09 319 LEU A N 1
ATOM 675 C CA . LEU A 1 141 ? 8.176 15.175 -5.893 1.00 23.67 319 LEU A CA 1
ATOM 676 C C . LEU A 1 141 ? 7.818 14.966 -7.359 1.00 27.10 319 LEU A C 1
ATOM 677 O O . LEU A 1 141 ? 8.722 14.911 -8.206 1.00 25.24 319 LEU A O 1
ATOM 682 N N . GLN A 1 142 ? 6.530 14.819 -7.664 1.00 25.56 320 GLN A N 1
ATOM 683 C CA . GLN A 1 142 ? 6.109 14.442 -9.010 1.00 28.66 320 GLN A CA 1
ATOM 684 C C . GLN A 1 142 ? 6.583 15.396 -10.101 1.00 27.38 320 GLN A C 1
ATOM 685 O O . GLN A 1 142 ? 6.989 14.904 -11.170 1.00 29.85 320 GLN A O 1
ATOM 691 N N . PRO A 1 143 ? 6.554 16.723 -9.935 1.00 28.02 321 PRO A N 1
ATOM 692 C CA . PRO A 1 143 ? 7.049 17.582 -11.019 1.00 32.70 321 PRO A CA 1
ATOM 693 C C . PRO A 1 143 ? 8.512 17.350 -11.341 1.00 27.76 321 PRO A C 1
ATOM 694 O O . PRO A 1 143 ? 8.926 17.575 -12.484 1.00 30.28 321 PRO A O 1
ATOM 698 N N . GLN A 1 144 ? 9.299 16.868 -10.383 1.00 23.87 322 GLN A N 1
ATOM 699 C CA . GLN A 1 144 ? 10.729 16.712 -10.615 1.00 26.60 322 GLN A CA 1
ATOM 700 C C . GLN A 1 144 ? 11.101 15.318 -11.087 1.00 27.12 322 GLN A C 1
ATOM 701 O O . GLN A 1 144 ? 12.047 15.173 -11.870 1.00 27.25 322 GLN A O 1
ATOM 707 N N . LEU A 1 145 ? 10.384 14.290 -10.631 1.00 24.89 323 LEU A N 1
ATOM 708 C CA . LEU A 1 145 ? 10.610 12.938 -11.129 1.00 25.52 323 LEU A CA 1
ATOM 709 C C . LEU A 1 145 ? 9.798 12.623 -12.375 1.00 25.24 323 LEU A C 1
ATOM 710 O O . LEU A 1 145 ? 10.113 11.650 -13.067 1.00 28.69 323 LEU A O 1
ATOM 715 N N . ARG A 1 146 ? 8.772 13.423 -12.674 1.00 22.58 324 ARG A N 1
ATOM 716 C CA . ARG A 1 146 ? 7.872 13.196 -13.805 1.00 34.31 324 ARG A CA 1
ATOM 717 C C . ARG A 1 146 ? 7.305 11.778 -13.791 1.00 35.79 324 ARG A C 1
ATOM 718 O O . ARG A 1 146 ? 7.270 11.078 -14.804 1.00 34.81 324 ARG A O 1
ATOM 726 N N . CYS A 1 147 ? 6.836 11.363 -12.624 1.00 32.66 325 CYS A N 1
ATOM 727 C CA . CYS A 1 147 ? 6.443 9.985 -12.393 1.00 29.70 325 CYS A CA 1
ATOM 728 C C . CYS A 1 147 ? 4.944 9.872 -12.140 1.00 31.76 325 CYS A C 1
ATOM 729 O O . CYS A 1 147 ? 4.296 10.808 -11.658 1.00 28.11 325 CYS A O 1
ATOM 732 N N . THR A 1 148 ? 4.399 8.720 -12.508 1.00 27.08 326 THR A N 1
ATOM 733 C CA . THR A 1 148 ? 3.091 8.270 -12.070 1.00 24.86 326 THR A CA 1
ATOM 734 C C . THR A 1 148 ? 3.244 7.303 -10.894 1.00 24.97 326 THR A C 1
ATOM 735 O O . THR A 1 148 ? 4.343 6.860 -10.560 1.00 24.79 326 THR A O 1
ATOM 739 N N . LEU A 1 149 ? 2.112 6.965 -10.264 1.00 25.26 327 LEU A N 1
ATOM 740 C CA . LEU A 1 149 ? 2.160 6.043 -9.132 1.00 22.89 327 LEU A CA 1
ATOM 741 C C . LEU A 1 149 ? 2.673 4.671 -9.551 1.00 22.86 327 LEU A C 1
ATOM 742 O O . LEU A 1 149 ? 3.219 3.932 -8.723 1.00 25.24 327 LEU A O 1
ATOM 747 N N . GLY A 1 150 ? 2.484 4.306 -10.819 1.00 24.02 328 GLY A N 1
ATOM 748 C CA . GLY A 1 150 ? 2.872 3.002 -11.312 1.00 28.56 328 GLY A CA 1
ATOM 749 C C . GLY A 1 150 ? 4.277 2.937 -11.867 1.00 26.49 328 GLY A C 1
ATOM 750 O O . GLY A 1 150 ? 4.731 1.855 -12.253 1.00 28.51 328 GLY A O 1
ATOM 751 N N . ASP A 1 151 ? 4.966 4.075 -11.941 1.00 23.19 329 ASP A N 1
ATOM 752 C CA . ASP A 1 151 ? 6.327 4.126 -12.465 1.00 22.03 329 ASP A CA 1
ATOM 753 C C . ASP A 1 151 ? 7.316 3.678 -11.399 1.00 24.95 329 ASP A C 1
ATOM 754 O O . ASP A 1 151 ? 7.286 4.163 -10.263 1.00 27.31 329 ASP A O 1
ATOM 759 N N . MET A 1 152 ? 8.233 2.800 -11.765 1.00 26.01 330 MET A N 1
ATOM 760 C CA . MET A 1 152 ? 9.268 2.450 -10.812 1.00 23.54 330 MET A CA 1
ATOM 761 C C . MET A 1 152 ? 10.313 3.559 -10.775 1.00 24.13 330 MET A C 1
ATOM 762 O O . MET A 1 152 ? 10.680 4.121 -11.810 1.00 27.84 330 MET A O 1
ATOM 767 N N . GLU A 1 153 ? 10.737 3.920 -9.567 1.00 19.51 331 GLU A N 1
ATOM 768 C CA . GLU A 1 153 ? 11.632 5.048 -9.366 1.00 19.14 331 GLU A CA 1
ATOM 769 C C . GLU A 1 153 ? 12.758 4.612 -8.444 1.00 19.56 331 GLU A C 1
ATOM 770 O O . GLU A 1 153 ? 12.835 3.453 -8.023 1.00 20.13 331 GLU A O 1
ATOM 776 N N . SER A 1 154 ? 13.643 5.547 -8.137 1.00 21.65 332 SER A N 1
ATOM 777 C CA . SER A 1 154 ? 14.830 5.249 -7.365 1.00 20.97 332 SER A CA 1
ATOM 778 C C . SER A 1 154 ? 14.883 6.148 -6.125 1.00 20.58 332 SER A C 1
ATOM 779 O O . SER A 1 154 ? 14.827 7.377 -6.264 1.00 20.49 332 SER A O 1
ATOM 782 N N . PRO A 1 155 ? 15.016 5.582 -4.931 1.00 19.14 333 PRO A N 1
ATOM 783 C CA . PRO A 1 155 ? 15.194 6.439 -3.744 1.00 18.19 333 PRO A CA 1
ATOM 784 C C . PRO A 1 155 ? 16.495 7.221 -3.781 1.00 19.82 333 PRO A C 1
ATOM 785 O O . PRO A 1 155 ? 16.621 8.247 -3.093 1.00 21.18 333 PRO A O 1
ATOM 789 N N . VAL A 1 156 ? 17.468 6.755 -4.565 1.00 19.89 334 VAL A N 1
ATOM 790 C CA . VAL A 1 156 ? 18.724 7.479 -4.733 1.00 21.63 334 VAL A CA 1
ATOM 791 C C . VAL A 1 156 ? 18.479 8.813 -5.426 1.00 20.94 334 VAL A C 1
ATOM 792 O O . VAL A 1 156 ? 19.134 9.816 -5.118 1.00 20.97 334 VAL A O 1
ATOM 796 N N . PHE A 1 157 ? 17.522 8.846 -6.367 1.00 22.15 335 PHE A N 1
ATOM 797 C CA . PHE A 1 157 ? 17.138 10.094 -7.026 1.00 20.85 335 PHE A CA 1
ATOM 798 C C . PHE A 1 157 ? 16.188 10.919 -6.158 1.00 20.56 335 PHE A C 1
ATOM 799 O O . PHE A 1 157 ? 16.291 12.154 -6.107 1.00 21.97 335 PHE A O 1
ATOM 807 N N . ALA A 1 158 ? 15.241 10.257 -5.496 1.00 18.48 336 ALA A N 1
ATOM 808 C CA . ALA A 1 158 ? 14.177 10.969 -4.800 1.00 21.60 336 ALA A CA 1
ATOM 809 C C . ALA A 1 158 ? 14.616 11.527 -3.453 1.00 21.99 336 ALA A C 1
ATOM 810 O O . ALA A 1 158 ? 14.158 12.603 -3.076 1.00 19.16 336 ALA A O 1
ATOM 812 N N . PHE A 1 159 ? 15.493 10.834 -2.720 1.00 20.51 337 PHE A N 1
ATOM 813 C CA . PHE A 1 159 ? 15.865 11.306 -1.385 1.00 20.79 337 PHE A CA 1
ATOM 814 C C . PHE A 1 159 ? 16.481 12.710 -1.406 1.00 26.17 337 PHE A C 1
ATOM 815 O O . PHE A 1 159 ? 15.988 13.586 -0.675 1.00 22.44 337 PHE A O 1
ATOM 823 N N . PRO A 1 160 ? 17.512 13.003 -2.211 1.00 21.94 338 PRO A N 1
ATOM 824 C CA . PRO A 1 160 ? 18.058 14.369 -2.214 1.00 20.87 338 PRO A CA 1
ATOM 825 C C . PRO A 1 160 ? 17.035 15.414 -2.635 1.00 21.42 338 PRO A C 1
ATOM 826 O O . PRO A 1 160 ? 17.079 16.545 -2.147 1.00 26.03 338 PRO A O 1
ATOM 830 N N . LEU A 1 161 ? 16.124 15.067 -3.548 1.00 18.18 339 LEU A N 1
ATOM 831 C CA . LEU A 1 161 ? 15.131 16.031 -4.009 1.00 21.08 339 LEU A CA 1
ATOM 832 C C . LEU A 1 161 ? 14.128 16.351 -2.908 1.00 19.09 339 LEU A C 1
ATOM 833 O O . LEU A 1 161 ? 13.703 17.502 -2.763 1.00 21.69 339 LEU A O 1
ATOM 838 N N . LEU A 1 162 ? 13.745 15.338 -2.128 1.00 21.04 340 LEU A N 1
ATOM 839 C CA . LEU A 1 162 ? 12.842 15.561 -1.003 1.00 19.99 340 LEU A CA 1
ATOM 840 C C . LEU A 1 162 ? 13.486 16.454 0.044 1.00 18.82 340 LEU A C 1
ATOM 841 O O . LEU A 1 162 ? 12.859 17.392 0.547 1.00 19.95 340 LEU A O 1
ATOM 846 N N . LEU A 1 163 ? 14.747 16.190 0.372 1.00 18.67 341 LEU A N 1
ATOM 847 C CA . LEU A 1 163 ? 15.438 17.011 1.360 1.00 24.29 341 LEU A CA 1
ATOM 848 C C . LEU A 1 163 ? 15.546 18.458 0.902 1.00 27.71 341 LEU A C 1
ATOM 849 O O . LEU A 1 163 ? 15.412 19.384 1.712 1.00 27.97 341 LEU A O 1
ATOM 854 N N . LYS A 1 164 ? 15.797 18.676 -0.393 1.00 24.79 342 LYS A N 1
ATOM 855 C CA . LYS A 1 164 ? 15.968 20.039 -0.900 1.00 32.36 342 LYS A CA 1
ATOM 856 C C . LYS A 1 164 ? 14.726 20.895 -0.724 1.00 28.69 342 LYS A C 1
ATOM 857 O O . LYS A 1 164 ? 14.814 22.129 -0.822 1.00 30.94 342 LYS A O 1
ATOM 863 N N . LEU A 1 165 ? 13.573 20.274 -0.475 1.00 28.19 343 LEU A N 1
ATOM 864 C CA . LEU A 1 165 ? 12.339 21.041 -0.329 1.00 31.10 343 LEU A CA 1
ATOM 865 C C . LEU A 1 165 ? 12.406 21.998 0.850 1.00 37.24 343 LEU A C 1
ATOM 866 O O . LEU A 1 165 ? 11.750 23.047 0.827 1.00 33.06 343 LEU A O 1
ATOM 871 N N . GLU A 1 166 ? 13.175 21.663 1.894 1.00 24.52 344 GLU A N 1
ATOM 872 C CA . GLU A 1 166 ? 13.261 22.517 3.084 1.00 28.45 344 GLU A CA 1
ATOM 873 C C . GLU A 1 166 ? 14.708 22.607 3.554 1.00 28.61 344 GLU A C 1
ATOM 874 O O . GLU A 1 166 ? 15.255 21.628 4.073 1.00 28.75 344 GLU A O 1
ATOM 880 N N . THR A 1 167 ? 15.303 23.796 3.410 1.00 30.80 345 THR A N 1
ATOM 881 C CA . THR A 1 167 ? 16.723 23.970 3.713 1.00 35.50 345 THR A CA 1
ATOM 882 C C . THR A 1 167 ? 17.043 23.629 5.168 1.00 33.78 345 THR A C 1
ATOM 883 O O . THR A 1 167 ? 18.103 23.065 5.455 1.00 29.75 345 THR A O 1
ATOM 887 N N . HIS A 1 168 ? 16.142 23.947 6.105 1.00 32.27 346 HIS A N 1
ATOM 888 C CA . HIS A 1 168 ? 16.438 23.644 7.504 1.00 37.92 346 HIS A CA 1
ATOM 889 C C . HIS A 1 168 ? 16.535 22.141 7.752 1.00 35.06 346 HIS A C 1
ATOM 890 O O . HIS A 1 168 ? 17.280 21.712 8.641 1.00 29.69 346 HIS A O 1
ATOM 897 N N . ILE A 1 169 ? 15.815 21.328 6.979 1.00 28.07 347 ILE A N 1
ATOM 898 C CA . ILE A 1 169 ? 15.962 19.882 7.101 1.00 29.11 347 ILE A CA 1
ATOM 899 C C . ILE A 1 169 ? 17.151 19.395 6.291 1.00 28.51 347 ILE A C 1
ATOM 900 O O . ILE A 1 169 ? 17.912 18.524 6.742 1.00 25.32 347 ILE A O 1
ATOM 905 N N . GLU A 1 170 ? 17.326 19.943 5.081 1.00 23.64 348 GLU A N 1
ATOM 906 C CA . GLU A 1 170 ? 18.438 19.524 4.227 1.00 21.86 348 GLU A CA 1
ATOM 907 C C . GLU A 1 170 ? 19.777 19.674 4.941 1.00 23.00 348 GLU A C 1
ATOM 908 O O . GLU A 1 170 ? 20.679 18.842 4.760 1.00 22.35 348 GLU A O 1
ATOM 914 N N . LYS A 1 171 ? 19.925 20.742 5.739 1.00 22.39 349 LYS A N 1
ATOM 915 C CA . LYS A 1 171 ? 21.188 21.010 6.423 1.00 34.00 349 LYS A CA 1
ATOM 916 C C . LYS A 1 171 ? 21.615 19.850 7.315 1.00 28.19 349 LYS A C 1
ATOM 917 O O . LYS A 1 171 ? 22.816 19.659 7.547 1.00 28.91 349 LYS A O 1
ATOM 923 N N . LEU A 1 172 ? 20.654 19.075 7.836 1.00 24.11 350 LEU A N 1
ATOM 924 C CA . LEU A 1 172 ? 20.988 17.923 8.670 1.00 21.75 350 LEU A CA 1
ATOM 925 C C . LEU A 1 172 ? 21.774 16.862 7.924 1.00 21.52 350 LEU A C 1
ATOM 926 O O . LEU A 1 172 ? 22.436 16.037 8.569 1.00 23.44 350 LEU A O 1
ATOM 931 N N . PHE A 1 173 ? 21.685 16.848 6.591 1.00 18.72 351 PHE A N 1
ATOM 932 C CA . PHE A 1 173 ? 22.190 15.772 5.756 1.00 19.91 351 PHE A CA 1
ATOM 933 C C . PHE A 1 173 ? 23.381 16.166 4.891 1.00 20.49 351 PHE A C 1
ATOM 934 O O . PHE A 1 173 ? 23.978 15.288 4.260 1.00 20.13 351 PHE A O 1
ATOM 942 N N . LEU A 1 174 ? 23.712 17.448 4.804 1.00 20.34 352 LEU A N 1
ATOM 943 C CA . LEU A 1 174 ? 24.687 17.927 3.825 1.00 18.62 352 LEU A CA 1
ATOM 944 C C . LEU A 1 174 ? 26.093 17.826 4.398 1.00 21.62 352 LEU A C 1
ATOM 945 O O . LEU A 1 174 ? 26.409 18.484 5.393 1.00 23.13 352 LEU A O 1
ATOM 950 N N . TYR A 1 175 ? 26.948 17.050 3.742 1.00 18.29 353 TYR A N 1
ATOM 951 C CA . TYR A 1 175 ? 28.331 16.923 4.167 1.00 17.68 353 TYR A CA 1
ATOM 952 C C . TYR A 1 175 ? 29.279 17.346 3.051 1.00 21.51 353 TYR A C 1
ATOM 953 O O . TYR A 1 175 ? 28.942 17.272 1.869 1.00 20.24 353 TYR A O 1
ATOM 962 N N . SER A 1 176 ? 30.476 17.786 3.433 1.00 20.31 354 SER A N 1
ATOM 963 C CA . SER A 1 176 ? 31.473 18.206 2.460 1.00 17.40 354 SER A CA 1
ATOM 964 C C . SER A 1 176 ? 32.617 17.197 2.406 1.00 23.16 354 SER A C 1
ATOM 965 O O . SER A 1 176 ? 32.966 16.554 3.400 1.00 20.33 354 SER A O 1
ATOM 968 N N . PHE A 1 177 ? 33.186 17.050 1.222 1.00 19.16 355 PHE A N 1
ATOM 969 C CA . PHE A 1 177 ? 34.209 16.043 0.987 1.00 22.43 355 PHE A CA 1
ATOM 970 C C . PHE A 1 177 ? 34.869 16.419 -0.324 1.00 22.24 355 PHE A C 1
ATOM 971 O O . PHE A 1 177 ? 34.396 17.305 -1.044 1.00 19.60 355 PHE A O 1
ATOM 979 N N . SER A 1 178 ? 35.953 15.723 -0.635 1.00 18.42 356 SER A N 1
ATOM 980 C CA . SER A 1 178 ? 36.563 15.807 -1.949 1.00 17.10 356 SER A CA 1
ATOM 981 C C . SER A 1 178 ? 36.699 14.408 -2.532 1.00 16.67 356 SER A C 1
ATOM 982 O O . SER A 1 178 ? 36.967 13.441 -1.809 1.00 22.03 356 SER A O 1
ATOM 985 N N . TRP A 1 179 ? 36.547 14.317 -3.851 1.00 17.17 357 TRP A N 1
ATOM 986 C CA . TRP A 1 179 ? 36.970 13.143 -4.612 1.00 18.03 357 TRP A CA 1
ATOM 987 C C . TRP A 1 179 ? 38.435 13.331 -5.012 1.00 22.18 357 TRP A C 1
ATOM 988 O O . TRP A 1 179 ? 38.773 14.327 -5.670 1.00 23.53 357 TRP A O 1
ATOM 999 N N . ASP A 1 180 ? 39.303 12.397 -4.600 1.00 21.56 358 ASP A N 1
ATOM 1000 C CA . ASP A 1 180 ? 40.732 12.426 -4.915 1.00 20.38 358 ASP A CA 1
ATOM 1001 C C . ASP A 1 180 ? 41.061 11.268 -5.843 1.00 19.92 358 ASP A C 1
ATOM 1002 O O . ASP A 1 180 ? 40.659 10.132 -5.581 1.00 22.28 358 ASP A O 1
ATOM 1007 N N . PHE A 1 181 ? 41.818 11.545 -6.896 1.00 20.89 359 PHE A N 1
ATOM 1008 C CA . PHE A 1 181 ? 42.117 10.529 -7.895 1.00 19.76 359 PHE A CA 1
ATOM 1009 C C . PHE A 1 181 ? 43.530 10.737 -8.415 1.00 18.75 359 PHE A C 1
ATOM 1010 O O . PHE A 1 181 ? 43.932 11.869 -8.678 1.00 22.57 359 PHE A O 1
ATOM 1018 N N . GLU A 1 182 ? 44.277 9.649 -8.569 1.00 20.75 360 GLU A N 1
ATOM 1019 C CA . GLU A 1 182 ? 45.539 9.712 -9.301 1.00 23.94 360 GLU A CA 1
ATOM 1020 C C . GLU A 1 182 ? 45.716 8.416 -10.074 1.00 24.55 360 GLU A C 1
ATOM 1021 O O . GLU A 1 182 ? 45.485 7.326 -9.538 1.00 27.89 360 GLU A O 1
ATOM 1027 N N . CYS A 1 183 ? 46.096 8.545 -11.339 1.00 25.07 361 CYS A N 1
ATOM 1028 C CA . CYS A 1 183 ? 46.294 7.396 -12.209 1.00 22.16 361 CYS A CA 1
ATOM 1029 C C . CYS A 1 183 ? 47.748 6.957 -12.128 1.00 20.36 361 CYS A C 1
ATOM 1030 O O . CYS A 1 183 ? 48.654 7.752 -12.392 1.00 22.56 361 CYS A O 1
ATOM 1033 N N . SER A 1 184 ? 47.965 5.686 -11.796 1.00 21.99 362 SER A N 1
ATOM 1034 C CA . SER A 1 184 ? 49.323 5.149 -11.717 1.00 20.87 362 SER A CA 1
ATOM 1035 C C . SER A 1 184 ? 49.986 5.003 -13.079 1.00 26.56 362 SER A C 1
ATOM 1036 O O . SER A 1 184 ? 51.207 4.808 -13.139 1.00 27.55 362 SER A O 1
ATOM 1039 N N . GLN A 1 185 ? 49.221 5.068 -14.167 1.00 27.10 363 GLN A N 1
ATOM 1040 C CA . GLN A 1 185 ? 49.764 4.826 -15.498 1.00 28.78 363 GLN A CA 1
ATOM 1041 C C . GLN A 1 185 ? 50.194 6.096 -16.213 1.00 26.98 363 GLN A C 1
ATOM 1042 O O . GLN A 1 185 ? 51.280 6.128 -16.802 1.00 28.87 363 GLN A O 1
ATOM 1048 N N . CYS A 1 186 ? 49.383 7.156 -16.168 1.00 24.10 364 CYS A N 1
ATOM 1049 C CA . CYS A 1 186 ? 49.687 8.377 -16.901 1.00 24.32 364 CYS A CA 1
ATOM 1050 C C . CYS A 1 186 ? 49.854 9.613 -16.025 1.00 27.68 364 CYS A C 1
ATOM 1051 O O . CYS A 1 186 ? 50.257 10.660 -16.541 1.00 26.43 364 CYS A O 1
ATOM 1054 N N . GLY A 1 187 ? 49.551 9.536 -14.735 1.00 21.93 365 GLY A N 1
ATOM 1055 C CA . GLY A 1 187 ? 49.751 10.657 -13.841 1.00 21.54 365 GLY A CA 1
ATOM 1056 C C . GLY A 1 187 ? 48.545 11.557 -13.648 1.00 24.40 365 GLY A C 1
ATOM 1057 O O . GLY A 1 187 ? 48.574 12.407 -12.752 1.00 28.63 365 GLY A O 1
ATOM 1058 N N . HIS A 1 188 ? 47.506 11.414 -14.470 1.00 23.04 366 HIS A N 1
ATOM 1059 C CA . HIS A 1 188 ? 46.299 12.220 -14.328 1.00 27.79 366 HIS A CA 1
ATOM 1060 C C . HIS A 1 188 ? 45.819 12.206 -12.883 1.00 24.21 366 HIS A C 1
ATOM 1061 O O . HIS A 1 188 ? 45.714 11.141 -12.260 1.00 21.43 366 HIS A O 1
ATOM 1068 N N . GLN A 1 189 ? 45.563 13.396 -12.337 1.00 24.04 367 GLN A N 1
ATOM 1069 C CA . GLN A 1 189 ? 45.144 13.491 -10.945 1.00 21.99 367 GLN A CA 1
ATOM 1070 C C . GLN A 1 189 ? 44.158 14.639 -10.776 1.00 21.18 367 GLN A C 1
ATOM 1071 O O . GLN A 1 189 ? 44.154 15.597 -11.551 1.00 26.35 367 GLN A O 1
ATOM 1077 N N . TYR A 1 190 ? 43.311 14.524 -9.761 1.00 20.81 368 TYR A N 1
ATOM 1078 C CA . TYR A 1 190 ? 42.431 15.633 -9.431 1.00 21.61 368 TYR A CA 1
ATOM 1079 C C . TYR A 1 190 ? 42.006 15.506 -7.979 1.00 19.81 368 TYR A C 1
ATOM 1080 O O . TYR A 1 190 ? 42.180 14.457 -7.351 1.00 19.03 368 TYR A O 1
ATOM 1089 N N . GLN A 1 191 ? 41.495 16.623 -7.450 1.00 25.19 369 GLN A N 1
ATOM 1090 C CA . GLN A 1 191 ? 40.861 16.711 -6.134 1.00 27.78 369 GLN A CA 1
ATOM 1091 C C . GLN A 1 191 ? 39.692 17.671 -6.301 1.00 27.06 369 GLN A C 1
ATOM 1092 O O . GLN A 1 191 ? 39.911 18.867 -6.506 1.00 28.53 369 GLN A O 1
ATOM 1098 N N . ASN A 1 192 ? 38.465 17.160 -6.235 1.00 23.37 370 ASN A N 1
ATOM 1099 C CA . ASN A 1 192 ? 37.269 17.939 -6.541 1.00 27.65 370 ASN A CA 1
ATOM 1100 C C . ASN A 1 192 ? 36.378 17.975 -5.311 1.00 22.57 370 ASN A C 1
ATOM 1101 O O . ASN A 1 192 ? 35.948 16.924 -4.829 1.00 24.25 370 ASN A O 1
ATOM 1106 N N . ARG A 1 193 ? 36.069 19.177 -4.836 1.00 22.46 371 ARG A N 1
ATOM 1107 C CA . ARG A 1 193 ? 35.309 19.341 -3.609 1.00 19.62 371 ARG A CA 1
ATOM 1108 C C . ARG A 1 193 ? 33.815 19.445 -3.900 1.00 21.00 371 ARG A C 1
ATOM 1109 O O . ARG A 1 193 ? 33.393 20.107 -4.855 1.00 20.57 371 ARG A O 1
ATOM 1117 N N . HIS A 1 194 ? 33.013 18.803 -3.048 1.00 20.06 372 HIS A N 1
ATOM 1118 C CA . HIS A 1 194 ? 31.572 18.795 -3.208 1.00 21.10 372 HIS A CA 1
ATOM 1119 C C . HIS A 1 194 ? 30.898 18.897 -1.849 1.00 22.89 372 HIS A C 1
ATOM 1120 O O . HIS A 1 194 ? 31.470 18.541 -0.821 1.00 19.51 372 HIS A O 1
ATOM 1127 N N . MET A 1 195 ? 29.643 19.340 -1.867 1.00 21.59 373 MET A N 1
ATOM 1128 C CA . MET A 1 195 ? 28.767 19.252 -0.707 1.00 19.56 373 MET A CA 1
ATOM 1129 C C . MET A 1 195 ? 27.488 18.553 -1.157 1.00 25.31 373 MET A C 1
ATOM 1130 O O . MET A 1 195 ? 26.818 19.033 -2.074 1.00 25.51 373 MET A O 1
ATOM 1135 N N . LYS A 1 196 ? 27.165 17.412 -0.545 1.00 18.81 374 LYS A N 1
ATOM 1136 C CA . LYS A 1 196 ? 26.048 16.590 -1.010 1.00 19.25 374 LYS A CA 1
ATOM 1137 C C . LYS A 1 196 ? 25.321 15.959 0.173 1.00 22.22 374 LYS A C 1
ATOM 1138 O O . LYS A 1 196 ? 25.806 15.958 1.303 1.00 22.29 374 LYS A O 1
ATOM 1144 N N . SER A 1 197 ? 24.126 15.428 -0.103 1.00 20.54 375 SER A N 1
ATOM 1145 C CA . SER A 1 197 ? 23.382 14.655 0.887 1.00 19.58 375 SER A CA 1
ATOM 1146 C C . SER A 1 197 ? 23.399 13.151 0.627 1.00 19.89 375 SER A C 1
ATOM 1147 O O . SER A 1 197 ? 23.087 12.382 1.541 1.00 19.14 375 SER A O 1
ATOM 1150 N N . LEU A 1 198 ? 23.764 12.701 -0.572 1.00 20.72 376 LEU A N 1
ATOM 1151 C CA . LEU A 1 198 ? 23.795 11.264 -0.852 1.00 19.96 376 LEU A CA 1
ATOM 1152 C C . LEU A 1 198 ? 24.795 10.994 -1.964 1.00 24.77 376 LEU A C 1
ATOM 1153 O O . LEU A 1 198 ? 24.533 11.303 -3.127 1.00 31.44 376 LEU A O 1
ATOM 1158 N N . VAL A 1 199 ? 25.917 10.406 -1.611 1.00 18.10 377 VAL A N 1
ATOM 1159 C CA . VAL A 1 199 ? 26.967 10.053 -2.560 1.00 20.61 377 VAL A CA 1
ATOM 1160 C C . VAL A 1 199 ? 26.855 8.570 -2.893 1.00 20.86 377 VAL A C 1
ATOM 1161 O O . VAL A 1 199 ? 26.514 7.749 -2.038 1.00 22.43 377 VAL A O 1
ATOM 1165 N N . THR A 1 200 ? 27.188 8.218 -4.136 1.00 18.29 378 THR A N 1
ATOM 1166 C CA . THR A 1 200 ? 27.095 6.847 -4.630 1.00 15.95 378 THR A CA 1
ATOM 1167 C C . THR A 1 200 ? 28.485 6.245 -4.751 1.00 23.37 378 THR A C 1
ATOM 1168 O O . THR A 1 200 ? 29.390 6.889 -5.288 1.00 19.93 378 THR A O 1
ATOM 1172 N N . PHE A 1 201 ? 28.638 5.014 -4.254 1.00 18.00 379 PHE A N 1
ATOM 1173 C CA . PHE A 1 201 ? 29.845 4.203 -4.402 1.00 18.82 379 PHE A CA 1
ATOM 1174 C C . PHE A 1 201 ? 29.579 2.976 -5.256 1.00 23.05 379 PHE A C 1
ATOM 1175 O O . PHE A 1 201 ? 28.541 2.329 -5.115 1.00 19.80 379 PHE A O 1
ATOM 1183 N N . THR A 1 202 ? 30.543 2.632 -6.108 1.00 19.17 380 THR A N 1
ATOM 1184 C CA . THR A 1 202 ? 30.524 1.371 -6.821 1.00 17.13 380 THR A CA 1
ATOM 1185 C C . THR A 1 202 ? 31.946 0.820 -6.861 1.00 21.56 380 THR A C 1
ATOM 1186 O O . THR A 1 202 ? 32.915 1.584 -6.835 1.00 22.05 380 THR A O 1
ATOM 1190 N N . ASN A 1 203 ? 32.056 -0.512 -6.869 1.00 21.46 381 ASN A N 1
ATOM 1191 C CA . ASN A 1 203 ? 33.351 -1.209 -6.952 1.00 21.76 381 ASN A CA 1
ATOM 1192 C C . ASN A 1 203 ? 34.280 -0.828 -5.796 1.00 25.20 381 ASN A C 1
ATOM 1193 O O . ASN A 1 203 ? 35.455 -0.498 -5.990 1.00 24.94 381 ASN A O 1
ATOM 1198 N N . VAL A 1 204 ? 33.757 -0.888 -4.565 1.00 19.32 382 VAL A N 1
ATOM 1199 C CA . VAL A 1 204 ? 34.573 -0.419 -3.436 1.00 18.26 382 VAL A CA 1
ATOM 1200 C C . VAL A 1 204 ? 35.703 -1.404 -3.150 1.00 21.37 382 VAL A C 1
ATOM 1201 O O . VAL A 1 204 ? 35.635 -2.602 -3.463 1.00 24.04 382 VAL A O 1
ATOM 1205 N N . ILE A 1 205 ? 36.755 -0.887 -2.524 1.00 19.10 383 ILE A N 1
ATOM 1206 C CA . ILE A 1 205 ? 37.877 -1.729 -2.133 1.00 21.29 383 ILE A CA 1
ATOM 1207 C C . ILE A 1 205 ? 37.397 -2.680 -1.039 1.00 24.89 383 ILE A C 1
ATOM 1208 O O . ILE A 1 205 ? 36.476 -2.339 -0.275 1.00 24.08 383 ILE A O 1
ATOM 1213 N N . PRO A 1 206 ? 37.975 -3.884 -0.938 1.00 29.90 384 PRO A N 1
ATOM 1214 C CA . PRO A 1 206 ? 37.513 -4.837 0.087 1.00 32.31 384 PRO A CA 1
ATOM 1215 C C . PRO A 1 206 ? 37.476 -4.248 1.486 1.00 28.76 384 PRO A C 1
ATOM 1216 O O . PRO A 1 206 ? 36.522 -4.488 2.237 1.00 29.51 384 PRO A O 1
ATOM 1220 N N . GLU A 1 207 ? 38.481 -3.448 1.844 1.00 25.79 385 GLU A N 1
ATOM 1221 C CA . GLU A 1 207 ? 38.578 -2.844 3.169 1.00 27.69 385 GLU A CA 1
ATOM 1222 C C . GLU A 1 207 ? 37.948 -1.453 3.230 1.00 22.37 385 GLU A C 1
ATOM 1223 O O . GLU A 1 207 ? 38.381 -0.613 4.029 1.00 26.22 385 GLU A O 1
ATOM 1229 N N . TRP A 1 208 ? 36.934 -1.191 2.405 1.00 23.30 386 TRP A N 1
ATOM 1230 C CA . TRP A 1 208 ? 36.265 0.106 2.417 1.00 19.59 386 TRP A CA 1
ATOM 1231 C C . TRP A 1 208 ? 35.807 0.475 3.825 1.00 19.72 386 TRP A C 1
ATOM 1232 O O . TRP A 1 208 ? 35.307 -0.367 4.578 1.00 22.25 386 TRP A O 1
ATOM 1243 N N . HIS A 1 209 ? 35.992 1.744 4.180 1.00 21.71 387 HIS A N 1
ATOM 1244 C CA . HIS A 1 209 ? 35.569 2.285 5.464 1.00 20.44 387 HIS A CA 1
ATOM 1245 C C . HIS A 1 209 ? 35.315 3.756 5.268 1.00 18.05 387 HIS A C 1
ATOM 1246 O O . HIS A 1 209 ? 35.956 4.386 4.405 1.00 20.62 387 HIS A O 1
ATOM 1253 N N . PRO A 1 210 ? 34.386 4.381 6.010 1.00 18.01 388 PRO A N 1
ATOM 1254 C CA . PRO A 1 210 ? 34.175 5.822 5.841 1.00 20.72 388 PRO A CA 1
ATOM 1255 C C . PRO A 1 210 ? 35.448 6.643 5.987 1.00 21.07 388 PRO A C 1
ATOM 1256 O O . PRO A 1 210 ? 35.574 7.696 5.346 1.00 19.47 388 PRO A O 1
ATOM 1260 N N . LEU A 1 211 ? 36.407 6.179 6.790 1.00 20.79 389 LEU A N 1
ATOM 1261 C CA . LEU A 1 211 ? 37.670 6.892 6.956 1.00 23.04 389 LEU A CA 1
ATOM 1262 C C . LEU A 1 211 ? 38.736 6.429 5.970 1.00 26.16 389 LEU A C 1
ATOM 1263 O O . LEU A 1 211 ? 39.856 6.942 6.014 1.00 22.66 389 LEU A O 1
ATOM 1268 N N . ASN A 1 212 ? 38.414 5.465 5.111 1.00 20.75 390 ASN A N 1
ATOM 1269 C CA . ASN A 1 212 ? 39.252 5.005 4.001 1.00 23.24 390 ASN A CA 1
ATOM 1270 C C . ASN A 1 212 ? 38.310 4.601 2.863 1.00 19.24 390 ASN A C 1
ATOM 1271 O O . ASN A 1 212 ? 38.205 3.436 2.472 1.00 22.90 390 ASN A O 1
ATOM 1276 N N . ALA A 1 213 ? 37.588 5.593 2.333 1.00 18.36 391 ALA A N 1
ATOM 1277 C CA . ALA A 1 213 ? 36.422 5.366 1.481 1.00 18.72 391 ALA A CA 1
ATOM 1278 C C . ALA A 1 213 ? 36.824 5.417 0.007 1.00 19.12 391 ALA A C 1
ATOM 1279 O O . ALA A 1 213 ? 36.527 6.363 -0.727 1.00 21.71 391 ALA A O 1
ATOM 1281 N N . ALA A 1 214 ? 37.470 4.341 -0.433 1.00 19.82 392 ALA A N 1
ATOM 1282 C CA . ALA A 1 214 ? 38.054 4.262 -1.764 1.00 22.30 392 ALA A CA 1
ATOM 1283 C C . ALA A 1 214 ? 37.327 3.227 -2.620 1.00 20.78 392 ALA A C 1
ATOM 1284 O O . ALA A 1 214 ? 36.710 2.292 -2.107 1.00 20.15 392 ALA A O 1
ATOM 1286 N N . HIS A 1 215 ? 37.403 3.410 -3.940 1.00 16.75 393 HIS A N 1
ATOM 1287 C CA . HIS A 1 215 ? 36.818 2.468 -4.881 1.00 18.14 393 HIS A CA 1
ATOM 1288 C C . HIS A 1 215 ? 37.663 2.463 -6.142 1.00 22.50 393 HIS A C 1
ATOM 1289 O O . HIS A 1 215 ? 38.500 3.351 -6.356 1.00 21.49 393 HIS A O 1
ATOM 1296 N N . PHE A 1 216 ? 37.440 1.436 -6.969 1.00 22.01 394 PHE A N 1
ATOM 1297 C CA . PHE A 1 216 ? 38.150 1.269 -8.228 1.00 19.59 394 PHE A CA 1
ATOM 1298 C C . PHE A 1 216 ? 37.397 1.980 -9.339 1.00 22.51 394 PHE A C 1
ATOM 1299 O O . PHE A 1 216 ? 36.166 1.965 -9.382 1.00 21.60 394 PHE A O 1
ATOM 1307 N N . GLY A 1 217 ? 38.137 2.604 -10.243 1.00 22.71 395 GLY A N 1
ATOM 1308 C CA . GLY A 1 217 ? 37.525 3.218 -11.398 1.00 21.69 395 GLY A CA 1
ATOM 1309 C C . GLY A 1 217 ? 38.550 3.533 -12.468 1.00 25.37 395 GLY A C 1
ATOM 1310 O O . GLY A 1 217 ? 39.763 3.466 -12.239 1.00 25.89 395 GLY A O 1
ATOM 1311 N N . PRO A 1 218 ? 38.079 3.921 -13.646 1.00 24.60 396 PRO A N 1
ATOM 1312 C CA . PRO A 1 218 ? 38.982 4.155 -14.776 1.00 20.88 396 PRO A CA 1
ATOM 1313 C C . PRO A 1 218 ? 39.579 5.556 -14.775 1.00 21.89 396 PRO A C 1
ATOM 1314 O O . PRO A 1 218 ? 39.069 6.493 -14.153 1.00 25.29 396 PRO A O 1
ATOM 1318 N N . CYS A 1 219 ? 40.686 5.687 -15.504 1.00 23.85 397 CYS A N 1
ATOM 1319 C CA . CYS A 1 219 ? 41.303 6.983 -15.746 1.00 20.94 397 CYS A CA 1
ATOM 1320 C C . CYS A 1 219 ? 40.653 7.634 -16.960 1.00 20.88 397 CYS A C 1
ATOM 1321 O O . CYS A 1 219 ? 40.567 7.021 -18.027 1.00 28.43 397 CYS A O 1
ATOM 1324 N N . ASN A 1 220 ? 40.205 8.877 -16.802 1.00 22.35 398 ASN A N 1
ATOM 1325 C CA . ASN A 1 220 ? 39.597 9.564 -17.934 1.00 20.99 398 ASN A CA 1
ATOM 1326 C C . ASN A 1 220 ? 40.619 10.076 -18.933 1.00 26.00 398 ASN A C 1
ATOM 1327 O O . ASN A 1 220 ? 40.233 10.467 -20.035 1.00 30.31 398 ASN A O 1
ATOM 1332 N N . ASN A 1 221 ? 41.899 10.097 -18.578 1.00 23.56 399 ASN A N 1
ATOM 1333 C CA . ASN A 1 221 ? 42.908 10.561 -19.518 1.00 23.06 399 ASN A CA 1
ATOM 1334 C C . ASN A 1 221 ? 43.413 9.437 -20.416 1.00 28.21 399 ASN A C 1
ATOM 1335 O O . ASN A 1 221 ? 43.504 9.610 -21.634 1.00 34.31 399 ASN A O 1
ATOM 1340 N N . CYS A 1 222 ? 43.754 8.286 -19.839 1.00 26.22 400 CYS A N 1
ATOM 1341 C CA . CYS A 1 222 ? 44.381 7.207 -20.598 1.00 30.55 400 CYS A CA 1
ATOM 1342 C C . CYS A 1 222 ? 43.542 5.939 -20.645 1.00 33.33 400 CYS A C 1
ATOM 1343 O O . CYS A 1 222 ? 43.946 4.973 -21.303 1.00 31.90 400 CYS A O 1
ATOM 1346 N N . ASN A 1 223 ? 42.402 5.912 -19.960 1.00 29.18 401 ASN A N 1
ATOM 1347 C CA . ASN A 1 223 ? 41.457 4.801 -19.960 1.00 31.04 401 ASN A CA 1
ATOM 1348 C C . ASN A 1 223 ? 41.995 3.563 -19.255 1.00 31.84 401 ASN A C 1
ATOM 1349 O O . ASN A 1 223 ? 41.465 2.469 -19.442 1.00 30.44 401 ASN A O 1
ATOM 1354 N N . SER A 1 224 ? 43.042 3.697 -18.445 1.00 28.16 402 SER A N 1
ATOM 1355 C CA . SER A 1 224 ? 43.482 2.571 -17.637 1.00 30.50 402 SER A CA 1
ATOM 1356 C C . SER A 1 224 ? 42.400 2.215 -16.627 1.00 28.63 402 SER A C 1
ATOM 1357 O O . SER A 1 224 ? 41.732 3.093 -16.075 1.00 26.17 402 SER A O 1
ATOM 1360 N N . LYS A 1 225 ? 42.223 0.927 -16.383 1.00 28.88 403 LYS A N 1
ATOM 1361 C CA . LYS A 1 225 ? 41.164 0.477 -15.493 1.00 33.11 403 LYS A CA 1
ATOM 1362 C C . LYS A 1 225 ? 41.703 0.253 -14.085 1.00 33.02 403 LYS A C 1
ATOM 1363 O O . LYS A 1 225 ? 42.910 0.145 -13.864 1.00 37.41 403 LYS A O 1
ATOM 1369 N N . SER A 1 226 ? 40.777 0.229 -13.129 1.00 30.06 404 SER A N 1
ATOM 1370 C CA . SER A 1 226 ? 41.044 -0.177 -11.748 1.00 36.94 404 SER A CA 1
ATOM 1371 C C . SER A 1 226 ? 42.072 0.724 -11.068 1.00 32.97 404 SER A C 1
ATOM 1372 O O . SER A 1 226 ? 42.876 0.272 -10.252 1.00 30.39 404 SER A O 1
ATOM 1375 N N . GLN A 1 227 ? 42.029 2.013 -11.387 1.00 21.29 405 GLN A N 1
ATOM 1376 C CA . GLN A 1 227 ? 42.717 3.000 -10.568 1.00 21.30 405 GLN A CA 1
ATOM 1377 C C . GLN A 1 227 ? 41.899 3.256 -9.308 1.00 26.57 405 GLN A C 1
ATOM 1378 O O . GLN A 1 227 ? 40.780 2.757 -9.160 1.00 28.48 405 GLN A O 1
ATOM 1384 N N . ILE A 1 228 ? 42.455 4.029 -8.381 1.00 23.07 406 ILE A N 1
ATOM 1385 C CA . ILE A 1 228 ? 41.818 4.265 -7.084 1.00 24.55 406 ILE A CA 1
ATOM 1386 C C . ILE A 1 228 ? 41.276 5.686 -7.033 1.00 22.67 406 ILE A C 1
ATOM 1387 O O . ILE A 1 228 ? 42.012 6.650 -7.281 1.00 21.24 406 ILE A O 1
ATOM 1392 N N . ARG A 1 229 ? 39.998 5.808 -6.680 1.00 21.23 407 ARG A N 1
ATOM 1393 C CA . ARG A 1 229 ? 39.331 7.080 -6.443 1.00 17.55 407 ARG A CA 1
ATOM 1394 C C . ARG A 1 229 ? 38.819 7.062 -5.011 1.00 20.94 407 ARG A C 1
ATOM 1395 O O . ARG A 1 229 ? 38.259 6.056 -4.569 1.00 20.29 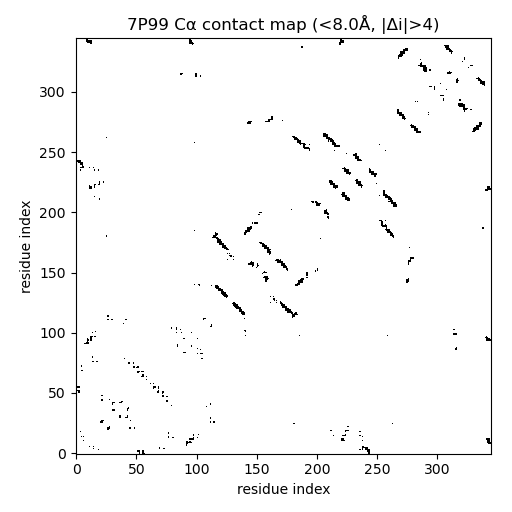407 ARG A O 1
ATOM 1403 N N . LYS A 1 230 ? 39.036 8.145 -4.267 1.00 19.35 408 LYS A N 1
ATOM 1404 C CA . LYS A 1 230 ? 38.771 8.110 -2.835 1.00 18.09 408 LYS A CA 1
ATOM 1405 C C . LYS A 1 230 ? 37.947 9.315 -2.407 1.00 20.08 408 LYS A C 1
ATOM 1406 O O . LYS A 1 230 ? 38.241 10.448 -2.801 1.00 18.50 408 LYS A O 1
ATOM 1412 N N . MET A 1 231 ? 36.908 9.060 -1.610 1.00 18.29 409 MET A N 1
ATOM 1413 C CA . MET A 1 231 ? 36.165 10.115 -0.923 1.00 20.37 409 MET A CA 1
ATOM 1414 C C . MET A 1 231 ? 36.907 10.502 0.344 1.00 23.85 409 MET A C 1
ATOM 1415 O O . MET A 1 231 ? 37.073 9.669 1.241 1.00 21.09 409 MET A O 1
ATOM 1420 N N . VAL A 1 232 ? 37.337 11.756 0.441 1.00 19.14 410 VAL A N 1
ATOM 1421 C CA . VAL A 1 232 ? 38.013 12.247 1.629 1.00 14.61 410 VAL A CA 1
ATOM 1422 C C . VAL A 1 232 ? 37.057 13.185 2.354 1.00 19.27 410 VAL A C 1
ATOM 1423 O O . VAL A 1 232 ? 36.798 14.301 1.887 1.00 19.93 410 VAL A O 1
ATOM 1427 N N . LEU A 1 233 ? 36.518 12.730 3.487 1.00 20.81 411 LEU A N 1
ATOM 1428 C CA . LEU A 1 233 ? 35.535 13.524 4.210 1.00 24.69 411 LEU A CA 1
ATOM 1429 C C . LEU A 1 233 ? 36.174 14.779 4.785 1.00 23.46 411 LEU A C 1
ATOM 1430 O O . LEU A 1 233 ? 37.298 14.754 5.307 1.00 21.18 411 LEU A O 1
ATOM 1435 N N . GLU A 1 234 ? 35.442 15.887 4.712 1.00 20.86 412 GLU A N 1
ATOM 1436 C CA . GLU A 1 234 ? 35.914 17.141 5.273 1.00 19.89 412 GLU A CA 1
ATOM 1437 C C . GLU A 1 234 ? 35.091 17.600 6.466 1.00 24.48 412 GLU A C 1
ATOM 1438 O O . GLU A 1 234 ? 35.651 17.908 7.522 1.00 24.78 412 GLU A O 1
ATOM 1444 N N . LYS A 1 235 ? 33.769 17.653 6.334 1.00 22.15 413 LYS A N 1
ATOM 1445 C CA . LYS A 1 235 ? 32.901 18.009 7.453 1.00 21.34 413 LYS A CA 1
ATOM 1446 C C . LYS A 1 235 ? 31.647 17.157 7.355 1.00 21.13 413 LYS A C 1
ATOM 1447 O O . LYS A 1 235 ? 31.006 17.124 6.299 1.00 24.42 413 LYS A O 1
ATOM 1453 N N . VAL A 1 236 ? 31.303 16.460 8.439 1.00 23.57 414 VAL A N 1
ATOM 1454 C CA . VAL A 1 236 ? 30.214 15.484 8.409 1.00 21.10 414 VAL A CA 1
ATOM 1455 C C . VAL A 1 236 ? 29.003 16.069 9.122 1.00 23.97 414 VAL A C 1
ATOM 1456 O O . VAL A 1 236 ? 29.120 16.674 10.196 1.00 22.40 414 VAL A O 1
ATOM 1460 N N . SER A 1 237 ? 27.840 15.890 8.513 1.00 26.87 415 SER A N 1
ATOM 1461 C CA . SER A 1 237 ? 26.565 16.363 9.012 1.00 24.93 415 SER A CA 1
ATOM 1462 C C . SER A 1 237 ? 26.016 15.410 10.073 1.00 24.45 415 SER A C 1
ATOM 1463 O O . SER A 1 237 ? 26.458 14.261 10.172 1.00 24.69 415 SER A O 1
ATOM 1466 N N . PRO A 1 238 ? 25.028 15.857 10.865 1.00 25.00 416 PRO A N 1
ATOM 1467 C CA . PRO A 1 238 ? 24.457 14.974 11.902 1.00 23.17 416 PRO A CA 1
ATOM 1468 C C . PRO A 1 238 ? 23.867 13.695 11.353 1.00 23.18 416 PRO A C 1
ATOM 1469 O O . PRO A 1 238 ? 23.782 12.694 12.079 1.00 22.01 416 PRO A O 1
ATOM 1473 N N . ILE A 1 239 ? 23.414 13.710 10.104 1.00 17.96 417 ILE A N 1
ATOM 1474 C CA . ILE A 1 239 ? 22.963 12.515 9.404 1.00 17.21 417 ILE A CA 1
ATOM 1475 C C . ILE A 1 239 ? 23.821 12.378 8.157 1.00 23.37 417 ILE A C 1
ATOM 1476 O O . ILE A 1 239 ? 23.986 13.344 7.404 1.00 23.20 417 ILE A O 1
ATOM 1481 N N . PHE A 1 240 ? 24.355 11.181 7.926 1.00 21.60 418 PHE A N 1
ATOM 1482 C CA . PHE A 1 240 ? 25.327 10.961 6.859 1.00 20.27 418 PHE A CA 1
ATOM 1483 C C . PHE A 1 240 ? 24.915 9.716 6.087 1.00 16.58 418 PHE A C 1
ATOM 1484 O O . PHE A 1 240 ? 24.820 8.633 6.674 1.00 19.14 418 PHE A O 1
ATOM 1492 N N . MET A 1 241 ? 24.620 9.872 4.786 1.00 17.31 419 MET A N 1
ATOM 1493 C CA . MET A 1 241 ? 24.053 8.780 3.998 1.00 16.21 419 MET A CA 1
ATOM 1494 C C . MET A 1 241 ? 24.893 8.479 2.768 1.00 14.45 419 MET A C 1
ATOM 1495 O O . MET A 1 241 ? 25.368 9.390 2.083 1.00 19.21 419 MET A O 1
ATOM 1500 N N . LEU A 1 242 ? 25.024 7.190 2.455 1.00 16.68 420 LEU A N 1
ATOM 1501 C CA . LEU A 1 242 ? 25.716 6.749 1.255 1.00 19.20 420 LEU A CA 1
ATOM 1502 C C . LEU A 1 242 ? 24.897 5.687 0.539 1.00 15.09 420 LEU A C 1
ATOM 1503 O O . LEU A 1 242 ? 24.157 4.923 1.166 1.00 18.98 420 LEU A O 1
ATOM 1508 N N . HIS A 1 243 ? 25.076 5.626 -0.778 1.00 15.57 421 HIS A N 1
ATOM 1509 C CA . HIS A 1 243 ? 24.453 4.632 -1.650 1.00 18.24 421 HIS A CA 1
ATOM 1510 C C . HIS A 1 243 ? 25.533 3.689 -2.181 1.00 16.79 421 HIS A C 1
ATOM 1511 O O . HIS A 1 243 ? 26.569 4.146 -2.673 1.00 18.09 421 HIS A O 1
ATOM 1518 N N . PHE A 1 244 ? 25.302 2.379 -2.066 1.00 14.86 422 PHE A N 1
ATOM 1519 C CA . PHE A 1 244 ? 26.242 1.356 -2.533 1.00 15.67 422 PHE A CA 1
ATOM 1520 C C . PHE A 1 244 ? 25.593 0.544 -3.650 1.00 18.35 422 PHE A C 1
ATOM 1521 O O . PHE A 1 244 ? 24.641 -0.205 -3.401 1.00 18.48 422 PHE A O 1
ATOM 1529 N N . VAL A 1 245 ? 26.137 0.656 -4.871 1.00 16.18 423 VAL A N 1
ATOM 1530 C CA . VAL A 1 245 ? 25.517 0.005 -6.031 1.00 14.63 423 VAL A CA 1
ATOM 1531 C C . VAL A 1 245 ? 25.545 -1.510 -5.887 1.00 21.24 423 VAL A C 1
ATOM 1532 O O . VAL A 1 245 ? 24.606 -2.205 -6.303 1.00 21.61 423 VAL A O 1
ATOM 1536 N N . GLU A 1 246 ? 26.633 -2.056 -5.335 1.00 21.14 424 GLU A N 1
ATOM 1537 C CA . GLU A 1 246 ? 26.741 -3.492 -5.115 1.00 19.99 424 GLU A CA 1
ATOM 1538 C C . GLU A 1 246 ? 26.741 -3.858 -3.638 1.00 21.31 424 GLU A C 1
ATOM 1539 O O . GLU A 1 246 ? 27.274 -4.907 -3.269 1.00 22.80 424 GLU A O 1
ATOM 1545 N N . GLY A 1 247 ?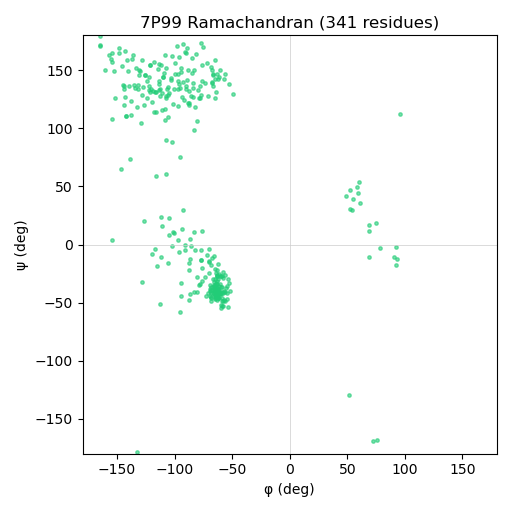 26.190 -3.009 -2.788 1.00 17.96 425 GLY A N 1
ATOM 1546 C CA . GLY A 1 247 ? 26.171 -3.295 -1.372 1.00 23.78 425 GLY A CA 1
ATOM 1547 C C . GLY A 1 247 ? 27.525 -3.084 -0.715 1.00 25.61 425 GLY A C 1
ATOM 1548 O O . GLY A 1 247 ? 28.458 -2.513 -1.289 1.00 20.87 425 GLY A O 1
ATOM 1549 N N . LEU A 1 248 ? 27.627 -3.574 0.523 1.00 20.85 426 LEU A N 1
ATOM 1550 C CA . LEU A 1 248 ? 28.859 -3.466 1.292 1.00 24.74 426 LEU A CA 1
ATOM 1551 C C . LEU A 1 248 ? 29.639 -4.766 1.240 1.00 25.66 426 LEU A C 1
ATOM 1552 O O . LEU A 1 248 ? 29.075 -5.841 0.993 1.00 24.41 426 LEU A O 1
ATOM 1557 N N . PRO A 1 249 ? 30.961 -4.706 1.453 1.00 25.17 427 PRO A N 1
ATOM 1558 C CA . PRO A 1 249 ? 31.758 -5.941 1.410 1.00 28.56 427 PRO A CA 1
ATOM 1559 C C . PRO A 1 249 ? 31.318 -6.977 2.428 1.00 27.56 427 PRO A C 1
ATOM 1560 O O . PRO A 1 249 ? 31.506 -8.180 2.194 1.00 28.13 427 PRO A O 1
ATOM 1564 N N . GLN A 1 250 ? 30.726 -6.557 3.547 1.00 26.04 428 GLN A N 1
ATOM 1565 C CA . GLN A 1 250 ? 30.215 -7.494 4.541 1.00 28.31 428 GLN A CA 1
ATOM 1566 C C . GLN A 1 250 ? 29.107 -6.783 5.305 1.00 27.69 428 GLN A C 1
ATOM 1567 O O . GLN A 1 250 ? 28.968 -5.563 5.217 1.00 24.56 428 GLN A O 1
ATOM 1573 N N . ASN A 1 251 ? 28.301 -7.546 6.048 1.00 27.46 429 ASN A N 1
ATOM 1574 C CA . ASN A 1 251 ? 27.102 -6.943 6.629 1.00 29.51 429 ASN A CA 1
ATOM 1575 C C . ASN A 1 251 ? 27.166 -6.798 8.155 1.00 31.35 429 ASN A C 1
ATOM 1576 O O . ASN A 1 251 ? 26.137 -6.564 8.793 1.00 30.62 429 ASN A O 1
ATOM 1581 N N . ASP A 1 252 ? 28.346 -6.902 8.759 1.00 29.57 430 A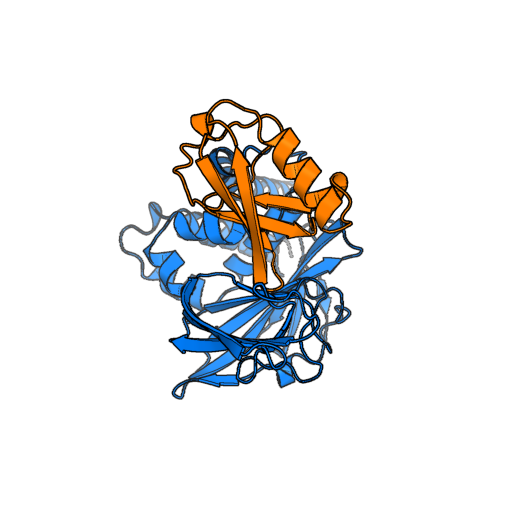SP A N 1
ATOM 1582 C CA . ASP A 1 252 ? 28.477 -6.573 10.178 1.00 34.67 430 ASP A CA 1
ATOM 1583 C C . ASP A 1 252 ? 28.645 -5.061 10.281 1.00 31.75 430 ASP A C 1
ATOM 1584 O O . ASP A 1 252 ? 29.746 -4.524 10.108 1.00 28.29 430 ASP A O 1
ATOM 1589 N N . LEU A 1 253 ? 27.542 -4.377 10.585 1.00 24.47 431 LEU A N 1
ATOM 1590 C CA . LEU A 1 253 ? 27.488 -2.923 10.477 1.00 24.85 431 LEU A CA 1
ATOM 1591 C C . LEU A 1 253 ? 28.327 -2.217 11.534 1.00 26.50 431 LEU A C 1
ATOM 1592 O O . LEU A 1 253 ? 28.743 -1.076 11.304 1.00 24.23 431 LEU A O 1
ATOM 1597 N N . GLN A 1 254 ? 28.588 -2.860 12.680 1.00 28.33 432 GLN A N 1
ATOM 1598 C CA . GLN A 1 254 ? 29.403 -2.222 13.717 1.00 35.34 432 GLN A CA 1
ATOM 1599 C C . GLN A 1 254 ? 30.802 -1.893 13.217 1.00 33.81 432 GLN A C 1
ATOM 1600 O O . GLN A 1 254 ? 31.432 -0.947 13.711 1.00 30.19 432 GLN A O 1
ATOM 1606 N N . HIS A 1 255 ? 31.299 -2.643 12.234 1.00 27.92 433 HIS A N 1
ATOM 1607 C CA . HIS A 1 255 ? 32.617 -2.365 11.672 1.00 29.86 433 HIS A CA 1
ATOM 1608 C C . HIS A 1 255 ? 32.680 -1.016 10.978 1.00 24.99 433 HIS A C 1
ATOM 1609 O O . HIS A 1 255 ? 33.773 -0.454 10.849 1.00 28.09 433 HIS A O 1
ATOM 1616 N N . TYR A 1 256 ? 31.549 -0.492 10.511 1.00 21.77 434 TYR A N 1
ATOM 1617 C CA . TYR A 1 256 ? 31.544 0.730 9.730 1.00 20.90 434 TYR A CA 1
ATOM 1618 C C . TYR A 1 256 ? 31.239 1.966 10.572 1.00 24.72 434 TYR A C 1
ATOM 1619 O O . TYR A 1 256 ? 31.140 3.071 10.022 1.00 22.47 434 TYR A O 1
ATOM 1628 N N . ALA A 1 257 ? 31.099 1.810 11.886 1.00 25.14 435 ALA A N 1
ATOM 1629 C CA . ALA A 1 257 ? 31.080 2.959 12.776 1.00 22.49 435 ALA A CA 1
ATOM 1630 C C . ALA A 1 257 ? 32.395 3.722 12.652 1.00 25.38 435 ALA A C 1
ATOM 1631 O O . ALA A 1 257 ? 33.440 3.149 12.327 1.00 27.43 435 ALA A O 1
ATOM 1633 N N . PHE A 1 258 ? 32.349 5.033 12.875 1.00 24.51 436 PHE A N 1
ATOM 1634 C CA . PHE A 1 258 ? 33.578 5.819 12.778 1.00 21.97 436 PHE A CA 1
ATOM 1635 C C . PHE A 1 258 ? 33.481 7.070 13.632 1.00 23.91 436 PHE A C 1
ATOM 1636 O O . PHE A 1 258 ? 32.393 7.549 13.945 1.00 24.28 436 PHE A O 1
ATOM 1644 N N . HIS A 1 259 ? 34.641 7.591 14.009 1.00 21.31 437 HIS A N 1
ATOM 1645 C CA . HIS A 1 259 ? 34.748 8.898 14.642 1.00 26.69 437 HIS A CA 1
ATOM 1646 C C . HIS A 1 259 ? 35.245 9.904 13.615 1.00 27.26 437 HIS A C 1
ATOM 1647 O O . HIS A 1 259 ? 36.090 9.583 12.777 1.00 29.85 437 HIS A O 1
ATOM 1654 N N . PHE A 1 260 ? 34.729 11.127 13.689 1.00 28.39 438 PHE A N 1
ATOM 1655 C CA . PHE A 1 260 ? 35.186 12.199 12.815 1.00 24.60 438 PHE A CA 1
ATOM 1656 C C . PHE A 1 260 ? 35.168 13.497 13.600 1.00 28.95 438 PHE A C 1
ATOM 1657 O O . PHE A 1 260 ? 34.112 13.907 14.102 1.00 26.65 438 PHE A O 1
ATOM 1665 N N . GLU A 1 261 ? 36.344 14.123 13.724 1.00 27.15 439 GLU A N 1
ATOM 1666 C CA . GLU A 1 261 ? 36.511 15.361 14.493 1.00 36.11 439 GLU A CA 1
ATOM 1667 C C . GLU A 1 261 ? 35.879 15.239 15.877 1.00 40.87 439 GLU A C 1
ATOM 1668 O O . GLU A 1 261 ? 35.199 16.148 16.355 1.00 42.78 439 GLU A O 1
ATOM 1674 N N . GLY A 1 262 ? 36.082 14.086 16.513 1.00 41.50 440 GLY A N 1
ATOM 1675 C CA . GLY A 1 262 ? 35.646 13.869 17.872 1.00 47.57 440 GLY A CA 1
ATOM 1676 C C . GLY A 1 262 ? 34.271 13.251 18.036 1.00 45.97 440 GLY A C 1
ATOM 1677 O O . GLY A 1 262 ? 33.965 12.744 19.123 1.00 52.17 440 GLY A O 1
ATOM 1678 N N . CYS A 1 263 ? 33.430 13.275 17.003 1.00 30.51 441 CYS A N 1
ATOM 1679 C CA . CYS A 1 263 ? 32.068 12.765 17.104 1.00 26.67 441 CYS A CA 1
ATOM 1680 C C . CYS A 1 263 ? 31.969 11.339 16.585 1.00 27.19 441 CYS A C 1
ATOM 1681 O O . CYS A 1 263 ? 32.585 10.990 15.575 1.00 29.20 441 CYS A O 1
ATOM 1684 N N . LEU A 1 264 ? 31.173 10.532 17.279 1.00 25.60 442 LEU A N 1
ATOM 1685 C CA . LEU A 1 264 ? 30.904 9.149 16.897 1.00 27.70 442 LEU A CA 1
ATOM 1686 C C . LEU A 1 264 ? 29.726 9.083 15.929 1.00 27.23 442 LEU A C 1
ATOM 1687 O O . LEU A 1 264 ? 28.673 9.669 16.192 1.00 27.25 442 LEU A O 1
ATOM 1692 N N . TYR A 1 265 ? 29.898 8.346 14.829 1.00 22.02 443 TYR A N 1
ATOM 1693 C CA . TYR A 1 265 ? 28.817 8.052 13.894 1.00 18.47 443 TYR A CA 1
ATOM 1694 C C . TYR A 1 265 ? 28.570 6.550 13.865 1.00 24.68 443 TYR A C 1
ATOM 1695 O O . TYR A 1 265 ? 29.516 5.762 13.735 1.00 24.21 443 TYR A O 1
ATOM 1704 N N . GLN A 1 266 ? 27.309 6.157 13.992 1.00 22.39 444 GLN A N 1
ATOM 1705 C CA . GLN A 1 266 ? 26.927 4.753 13.939 1.00 19.17 444 GLN A CA 1
ATOM 1706 C C . GLN A 1 266 ? 25.775 4.590 12.964 1.00 22.95 444 GLN A C 1
ATOM 1707 O O . GLN A 1 266 ? 24.956 5.497 12.795 1.00 23.74 444 GLN A O 1
ATOM 1713 N N . ILE A 1 267 ? 25.716 3.425 12.317 1.00 19.80 445 ILE A N 1
ATOM 1714 C CA . ILE A 1 267 ? 24.627 3.161 11.384 1.00 21.50 445 ILE A CA 1
ATOM 1715 C C . ILE A 1 267 ? 23.334 2.958 12.163 1.00 20.69 445 ILE A C 1
ATOM 1716 O O . ILE A 1 267 ? 23.274 2.150 13.098 1.00 22.05 445 ILE A O 1
ATOM 1721 N N . THR A 1 268 ? 22.292 3.695 11.786 1.00 22.28 446 THR A N 1
ATOM 1722 C CA . THR A 1 268 ? 21.010 3.580 12.456 1.00 22.24 446 THR A CA 1
ATOM 1723 C C . THR A 1 268 ? 19.903 3.046 11.566 1.00 21.87 446 THR A C 1
ATOM 1724 O O . THR A 1 268 ? 18.882 2.603 12.100 1.00 21.45 446 THR A O 1
ATOM 1728 N N . SER A 1 269 ? 20.064 3.088 10.244 1.00 18.25 447 SER A N 1
ATOM 1729 C CA . SER A 1 269 ? 19.095 2.464 9.355 1.00 24.19 447 SER A CA 1
ATOM 1730 C C . SER A 1 269 ? 19.780 2.124 8.044 1.00 18.54 447 SER A C 1
ATOM 1731 O O . SER A 1 269 ? 20.830 2.682 7.697 1.00 22.01 447 SER A O 1
ATOM 1734 N N . VAL A 1 270 ? 19.163 1.189 7.328 1.00 19.17 448 VAL A N 1
ATOM 1735 C CA . VAL A 1 270 ? 19.639 0.695 6.041 1.00 17.16 448 VAL A CA 1
ATOM 1736 C C . VAL A 1 270 ? 18.417 0.514 5.151 1.00 19.58 448 VAL A C 1
ATOM 1737 O O . VAL A 1 270 ? 17.388 0.005 5.604 1.00 23.03 448 VAL A O 1
ATOM 1741 N N . ILE A 1 271 ? 18.513 0.933 3.895 1.00 15.94 449 ILE A N 1
ATOM 1742 C CA . ILE A 1 271 ? 17.514 0.574 2.895 1.00 15.95 449 ILE A CA 1
ATOM 1743 C C . ILE A 1 271 ? 18.057 -0.620 2.118 1.00 21.01 449 ILE A C 1
ATOM 1744 O O . ILE A 1 271 ? 19.152 -0.563 1.541 1.00 21.65 449 ILE A O 1
ATOM 1749 N N . GLN A 1 272 ? 17.324 -1.725 2.175 1.00 16.06 450 GLN A N 1
ATOM 1750 C CA . GLN A 1 272 ? 17.655 -2.943 1.444 1.00 18.23 450 GLN A CA 1
ATOM 1751 C C . GLN A 1 272 ? 16.997 -2.920 0.071 1.00 24.56 450 GLN A C 1
ATOM 1752 O O . GLN A 1 272 ? 15.822 -2.560 -0.052 1.00 21.37 450 GLN A O 1
ATOM 1758 N N . TYR A 1 273 ? 17.754 -3.311 -0.961 1.00 21.98 451 TYR A N 1
ATOM 1759 C CA . TYR A 1 273 ? 17.208 -3.475 -2.313 1.00 20.14 451 TYR A CA 1
ATOM 1760 C C . TYR A 1 273 ? 17.029 -4.971 -2.517 1.00 19.04 451 TYR A C 1
ATOM 1761 O O . TYR A 1 273 ? 17.926 -5.659 -3.008 1.00 24.52 451 TYR A O 1
ATOM 1770 N N . ARG A 1 274 ? 15.871 -5.487 -2.121 1.00 21.65 452 ARG A N 1
ATOM 1771 C CA . ARG A 1 274 ? 15.657 -6.926 -2.114 1.00 26.13 452 ARG A CA 1
ATOM 1772 C C . ARG A 1 274 ? 15.394 -7.443 -3.526 1.00 29.04 452 ARG A C 1
ATOM 1773 O O . ARG A 1 274 ? 14.542 -6.905 -4.244 1.00 24.38 452 ARG A O 1
ATOM 1781 N N . ALA A 1 275 ? 16.145 -8.478 -3.926 1.00 23.68 453 ALA A N 1
ATOM 1782 C CA . ALA A 1 275 ? 15.933 -9.179 -5.200 1.00 29.79 453 ALA A CA 1
ATOM 1783 C C . ALA A 1 275 ? 15.888 -8.216 -6.389 1.00 32.22 453 ALA A C 1
ATOM 1784 O O . ALA A 1 275 ? 15.195 -8.473 -7.380 1.00 29.30 453 ALA A O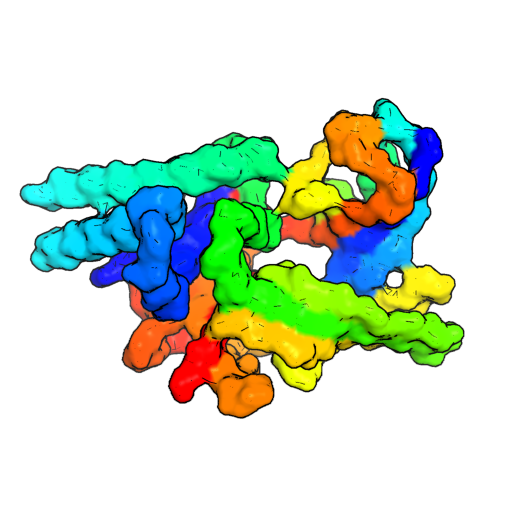 1
ATOM 1786 N N . ASN A 1 276 ? 16.619 -7.102 -6.279 1.00 30.41 454 ASN A N 1
ATOM 1787 C CA . ASN A 1 276 ? 16.717 -6.070 -7.326 1.00 27.14 454 ASN A CA 1
ATOM 1788 C C . ASN A 1 276 ? 15.346 -5.552 -7.781 1.00 27.76 454 ASN A C 1
ATOM 1789 O O . ASN A 1 276 ? 15.177 -5.145 -8.931 1.00 29.10 454 ASN A O 1
ATOM 1794 N N . ASN A 1 277 ? 14.339 -5.555 -6.900 1.00 24.22 455 ASN A N 1
ATOM 1795 C CA . ASN A 1 277 ? 13.042 -5.044 -7.333 1.00 24.64 455 ASN A CA 1
ATOM 1796 C C . ASN A 1 277 ? 12.162 -4.508 -6.212 1.00 27.00 455 ASN A C 1
ATOM 1797 O O . ASN A 1 277 ? 11.027 -4.120 -6.494 1.00 22.08 455 ASN A O 1
ATOM 1802 N N . HIS A 1 278 ? 12.630 -4.463 -4.969 1.00 21.32 456 HIS A N 1
ATOM 1803 C CA . HIS A 1 278 ? 11.766 -4.085 -3.857 1.00 19.02 456 HIS A CA 1
ATOM 1804 C C . HIS A 1 278 ? 12.614 -3.455 -2.757 1.00 17.88 456 HIS A C 1
ATOM 1805 O O . HIS A 1 278 ? 13.600 -4.053 -2.322 1.00 25.55 456 HIS A O 1
ATOM 1812 N N . PHE A 1 279 ? 12.245 -2.253 -2.326 1.00 19.50 457 PHE A N 1
ATOM 1813 C CA . PHE A 1 279 ? 12.990 -1.548 -1.289 1.00 20.86 457 PHE A CA 1
ATOM 1814 C C . PHE A 1 279 ? 12.320 -1.781 0.055 1.00 26.51 457 PHE A C 1
ATOM 1815 O O . PHE A 1 279 ? 11.097 -1.673 0.172 1.00 25.34 457 PHE A O 1
ATOM 1823 N N . ILE A 1 280 ? 13.130 -2.104 1.061 1.00 20.78 458 ILE A N 1
ATOM 1824 C CA . ILE A 1 280 ? 12.674 -2.410 2.412 1.00 21.57 458 ILE A CA 1
ATOM 1825 C C . ILE A 1 280 ? 13.582 -1.666 3.384 1.00 18.89 458 ILE A C 1
ATOM 1826 O O . ILE A 1 280 ? 14.803 -1.687 3.224 1.00 19.67 458 ILE A O 1
ATOM 1831 N N . THR A 1 281 ? 13.002 -1.014 4.388 1.00 18.08 459 THR A N 1
ATOM 1832 C CA . THR A 1 281 ? 13.802 -0.221 5.323 1.00 20.33 459 THR A CA 1
ATOM 1833 C C . THR A 1 281 ? 14.024 -0.994 6.617 1.00 19.63 459 THR A C 1
ATOM 1834 O O . THR A 1 281 ? 13.084 -1.585 7.166 1.00 23.39 459 THR A O 1
ATOM 1838 N N . TRP A 1 282 ? 15.272 -0.995 7.096 1.00 18.41 460 TRP A N 1
ATOM 1839 C CA . TRP A 1 282 ? 15.645 -1.645 8.348 1.00 18.12 460 TRP A CA 1
ATOM 1840 C C . TRP A 1 282 ? 16.042 -0.562 9.342 1.00 19.23 460 TRP A C 1
ATOM 1841 O O . TRP A 1 282 ? 16.869 0.295 9.020 1.00 20.30 460 TRP A O 1
ATOM 1852 N N . ILE A 1 283 ? 15.447 -0.588 10.534 1.00 19.54 461 ILE A N 1
ATOM 1853 C CA . ILE A 1 283 ? 15.664 0.436 11.557 1.00 24.65 461 ILE A CA 1
ATOM 1854 C C . ILE A 1 283 ? 16.261 -0.216 12.794 1.00 21.63 461 ILE A C 1
ATOM 1855 O O . ILE A 1 283 ? 15.729 -1.215 13.285 1.00 22.34 461 ILE A O 1
ATOM 1860 N N . LEU A 1 284 ? 17.327 0.383 13.331 1.00 22.20 462 LEU A N 1
ATOM 1861 C CA . LEU A 1 284 ? 17.927 -0.121 14.563 1.00 24.36 462 LEU A CA 1
ATOM 1862 C C . LEU A 1 284 ? 17.167 0.439 15.756 1.00 30.24 462 LEU A C 1
ATOM 1863 O O . LEU A 1 284 ? 16.973 1.650 15.855 1.00 28.72 462 LEU A O 1
ATOM 1868 N N . ASP A 1 285 ? 16.711 -0.439 16.644 1.00 29.26 463 ASP A N 1
ATOM 1869 C CA . ASP A 1 285 ? 15.933 -0.003 17.796 1.00 40.04 463 ASP A CA 1
ATOM 1870 C C . ASP A 1 285 ? 16.844 0.231 18.999 1.00 38.33 463 ASP A C 1
ATOM 1871 O O . ASP A 1 285 ? 18.029 -0.094 18.986 1.00 36.30 463 ASP A O 1
ATOM 1876 N N . ALA A 1 286 ? 16.254 0.782 20.066 1.00 46.33 464 ALA A N 1
ATOM 1877 C CA . ALA A 1 286 ? 17.041 1.197 21.225 1.00 48.76 464 ALA A CA 1
ATOM 1878 C C . ALA A 1 286 ? 17.715 0.013 21.907 1.00 51.85 464 ALA A C 1
ATOM 1879 O O . ALA A 1 286 ? 18.871 0.110 22.332 1.00 56.31 464 ALA A O 1
ATOM 1881 N N . ASP A 1 287 ? 17.010 -1.109 22.029 1.00 47.21 465 ASP A N 1
ATOM 1882 C CA . ASP A 1 287 ? 17.559 -2.278 22.701 1.00 42.78 465 ASP A CA 1
ATOM 1883 C C . ASP A 1 287 ? 18.441 -3.126 21.794 1.00 47.43 465 ASP A C 1
ATOM 1884 O O . ASP A 1 287 ? 18.806 -4.243 22.178 1.00 47.88 465 ASP A O 1
ATOM 1889 N N . GLY A 1 288 ? 18.787 -2.628 20.606 1.00 48.41 466 GLY A N 1
ATOM 1890 C CA . GLY A 1 288 ? 19.650 -3.346 19.696 1.00 46.50 466 GLY A CA 1
ATOM 1891 C C . GLY A 1 288 ? 18.938 -4.258 18.721 1.00 45.22 466 GLY A C 1
ATOM 1892 O O . GLY A 1 288 ? 19.571 -4.749 17.781 1.00 42.61 466 GLY A O 1
ATOM 1893 N N . SER A 1 289 ? 17.648 -4.504 18.907 1.00 44.30 467 SER A N 1
ATOM 1894 C CA . SER A 1 289 ? 16.927 -5.254 17.898 1.00 42.96 467 SER A CA 1
ATOM 1895 C C . SER A 1 289 ? 16.656 -4.357 16.689 1.00 34.70 467 SER A C 1
ATOM 1896 O O . SER A 1 289 ? 16.891 -3.144 16.707 1.00 33.32 467 SER A O 1
ATOM 1899 N N . TRP A 1 290 ? 16.182 -4.974 15.614 1.00 28.20 468 TRP A N 1
ATOM 1900 C CA . TRP A 1 290 ? 15.973 -4.295 14.344 1.00 22.95 468 TRP A CA 1
ATOM 1901 C C . TRP A 1 290 ? 14.519 -4.422 13.919 1.00 25.52 468 TRP A C 1
ATOM 1902 O O . TRP A 1 290 ? 13.896 -5.469 14.119 1.00 28.02 468 TRP A O 1
ATOM 1913 N N . LEU A 1 291 ? 14.002 -3.362 13.303 1.00 26.46 469 LEU A N 1
ATOM 1914 C CA . LEU A 1 291 ? 12.666 -3.336 12.725 1.00 28.04 469 LEU A CA 1
ATOM 1915 C C . LEU A 1 291 ? 12.778 -3.358 11.208 1.00 26.80 469 LEU A C 1
ATOM 1916 O O . LEU A 1 291 ? 13.463 -2.514 10.627 1.00 27.43 469 LEU A O 1
ATOM 1921 N N . GLU A 1 292 ? 12.100 -4.312 10.574 1.00 25.44 470 GLU A N 1
ATOM 1922 C CA . GLU A 1 292 ? 12.030 -4.406 9.123 1.00 21.09 470 GLU A CA 1
ATOM 1923 C C . GLU A 1 292 ? 10.682 -3.849 8.674 1.00 24.15 470 GLU A C 1
ATOM 1924 O O . GLU A 1 292 ? 9.633 -4.346 9.093 1.00 24.87 470 GLU A O 1
ATOM 1930 N N . CYS A 1 293 ? 10.714 -2.823 7.831 1.00 21.75 471 CYS A N 1
ATOM 1931 C CA . CYS A 1 293 ? 9.522 -2.158 7.314 1.00 24.37 471 CYS A CA 1
ATOM 1932 C C . CYS A 1 293 ? 9.380 -2.572 5.851 1.00 32.47 471 CYS A C 1
ATOM 1933 O O . CYS A 1 293 ? 9.914 -1.921 4.948 1.00 27.56 471 CYS A O 1
ATOM 1936 N N . ASP A 1 294 ? 8.667 -3.670 5.635 1.00 26.43 472 ASP A N 1
ATOM 1937 C CA . ASP A 1 294 ? 8.386 -4.218 4.313 1.00 26.06 472 ASP A CA 1
ATOM 1938 C C . ASP A 1 294 ? 6.926 -3.903 3.993 1.00 23.99 472 ASP A C 1
ATOM 1939 O O . ASP A 1 294 ? 6.017 -4.491 4.593 1.00 27.24 472 ASP A O 1
ATOM 1944 N N . ASP A 1 295 ? 6.702 -2.983 3.044 1.00 23.88 473 ASP A N 1
ATOM 1945 C CA . ASP A 1 295 ? 5.346 -2.485 2.813 1.00 25.49 473 ASP A CA 1
ATOM 1946 C C . ASP A 1 295 ? 4.397 -3.558 2.290 1.00 27.70 473 ASP A C 1
ATOM 1947 O O . ASP A 1 295 ? 3.183 -3.321 2.261 1.00 28.04 473 ASP A O 1
ATOM 1952 N N . LEU A 1 296 ? 4.896 -4.735 1.914 1.00 30.09 474 LEU A N 1
ATOM 1953 C CA . LEU A 1 296 ? 3.990 -5.814 1.535 1.00 33.09 474 LEU A CA 1
ATOM 1954 C C . LEU A 1 296 ? 3.446 -6.579 2.730 1.00 31.61 474 LEU A C 1
ATOM 1955 O O . LEU A 1 296 ? 2.602 -7.458 2.544 1.00 30.89 474 LEU A O 1
ATOM 1960 N N . LYS A 1 297 ? 3.906 -6.280 3.943 1.00 28.90 475 LYS A N 1
ATOM 1961 C CA . LYS A 1 297 ? 3.518 -7.093 5.087 1.00 33.03 475 LYS A CA 1
ATOM 1962 C C . LYS A 1 297 ? 2.708 -6.286 6.094 1.00 47.35 475 LYS A C 1
ATOM 1963 O O . LYS A 1 297 ? 3.095 -6.151 7.258 1.00 53.99 475 LYS A O 1
ATOM 1969 N N . GLY A 1 298 ? 1.579 -5.750 5.642 1.00 54.60 476 GLY A N 1
ATOM 1970 C CA . GLY A 1 298 ? 0.562 -5.243 6.530 1.00 56.40 476 GLY A CA 1
ATOM 1971 C C . GLY A 1 298 ? 0.937 -3.946 7.208 1.00 55.27 476 GLY A C 1
ATOM 1972 O O . GLY A 1 298 ? 1.928 -3.293 6.864 1.00 57.70 476 GLY A O 1
ATOM 1973 N N . PRO A 1 299 ? 0.141 -3.558 8.208 1.00 50.41 477 PRO A N 1
ATOM 1974 C CA . PRO A 1 299 ? 0.332 -2.253 8.852 1.00 44.80 477 PRO A CA 1
ATOM 1975 C C . PRO A 1 299 ? 1.451 -2.227 9.884 1.00 38.22 477 PRO A C 1
ATOM 1976 O O . PRO A 1 299 ? 2.031 -1.163 10.114 1.00 36.08 477 PRO A O 1
ATOM 1980 N N . CYS A 1 300 ? 1.756 -3.363 10.518 1.00 36.43 478 CYS A N 1
ATOM 1981 C CA . CYS A 1 300 ? 2.808 -3.430 11.528 1.00 35.90 478 CYS A CA 1
ATOM 1982 C C . CYS A 1 300 ? 4.127 -3.874 10.906 1.00 36.74 478 CYS A C 1
ATOM 1983 O O . CYS A 1 300 ? 4.151 -4.604 9.913 1.00 42.83 478 CYS A O 1
ATOM 1986 N N . SER A 1 301 ? 5.227 -3.433 11.508 1.00 35.15 479 SER A N 1
ATOM 1987 C CA . SER A 1 301 ? 6.555 -3.843 11.071 1.00 31.15 479 SER A CA 1
ATOM 1988 C C . SER A 1 301 ? 6.994 -5.095 11.829 1.00 34.99 479 SER A C 1
ATOM 1989 O O . SER A 1 301 ? 6.391 -5.489 12.829 1.00 38.17 479 SER A O 1
ATOM 1992 N N . GLU A 1 302 ? 8.043 -5.742 11.327 1.00 29.60 480 GLU A N 1
ATOM 1993 C CA . GLU A 1 302 ? 8.506 -7.021 11.855 1.00 30.01 480 GLU A CA 1
ATOM 1994 C C . GLU A 1 302 ? 9.788 -6.813 12.646 1.00 29.31 480 GLU A C 1
ATOM 1995 O O . GLU A 1 302 ? 10.736 -6.206 12.140 1.00 28.49 480 GLU A O 1
ATOM 2001 N N . ARG A 1 303 ? 9.820 -7.322 13.877 1.00 32.41 481 ARG A N 1
ATOM 2002 C CA . ARG A 1 303 ? 10.999 -7.187 14.726 1.00 33.47 481 ARG A CA 1
ATOM 2003 C C . ARG A 1 303 ? 11.941 -8.366 14.505 1.00 30.98 481 ARG A C 1
ATOM 2004 O O . ARG A 1 303 ? 11.503 -9.521 14.462 1.00 32.63 481 ARG A O 1
ATOM 2012 N N . HIS A 1 304 ? 13.228 -8.070 14.357 1.00 29.80 482 HIS A N 1
ATOM 2013 C CA . HIS A 1 304 ? 14.266 -9.081 14.214 1.00 29.79 482 HIS A CA 1
ATOM 2014 C C . HIS A 1 304 ? 15.341 -8.846 15.266 1.00 31.58 482 HIS A C 1
ATOM 2015 O O . HIS A 1 304 ? 15.657 -7.703 15.606 1.00 32.25 482 HIS A O 1
ATOM 2022 N N . LYS A 1 305 ? 15.939 -9.930 15.759 1.00 31.95 483 LYS A N 1
ATOM 2023 C CA . LYS A 1 305 ? 16.963 -9.743 16.777 1.00 32.23 483 LYS A CA 1
ATOM 2024 C C . LYS A 1 305 ? 18.316 -9.258 16.235 1.00 32.74 483 LYS A C 1
ATOM 2025 O O . LYS A 1 305 ? 19.081 -8.687 17.019 1.00 43.38 483 LYS A O 1
ATOM 2031 N N . LYS A 1 306 ? 18.645 -9.420 14.937 1.00 39.27 484 LYS A N 1
ATOM 2032 C CA . LYS A 1 306 ? 20.065 -9.239 14.578 1.00 39.04 484 LYS A CA 1
ATOM 2033 C C . LYS A 1 306 ? 20.508 -8.299 13.442 1.00 51.28 484 LYS A C 1
ATOM 2034 O O . LYS A 1 306 ? 21.612 -7.744 13.531 1.00 69.28 484 LYS A O 1
ATOM 2040 N N . PHE A 1 307 ? 19.700 -8.137 12.387 1.00 47.05 485 PHE A N 1
ATOM 2041 C CA . PHE A 1 307 ? 20.022 -7.541 11.072 1.00 39.45 485 PHE A CA 1
ATOM 2042 C C . PHE A 1 307 ? 20.374 -8.652 10.093 1.00 40.67 485 PHE A C 1
ATOM 2043 O O . PHE A 1 307 ? 21.408 -9.314 10.232 1.00 39.37 485 PHE A O 1
ATOM 2051 N N . GLU A 1 308 ? 19.517 -8.850 9.087 1.00 37.55 486 GLU A N 1
ATOM 2052 C CA . GLU A 1 308 ? 19.572 -10.035 8.240 1.00 40.73 486 GLU A CA 1
ATOM 2053 C C . GLU A 1 308 ? 19.631 -9.691 6.755 1.00 34.27 486 GLU A C 1
ATOM 2054 O O . GLU A 1 308 ? 19.296 -10.534 5.917 1.00 50.07 486 GLU A O 1
ATOM 2060 N N . VAL A 1 309 ? 20.025 -8.480 6.406 1.00 28.31 487 VAL A N 1
ATOM 2061 C CA . VAL A 1 309 ? 20.144 -8.116 4.991 1.00 26.65 487 VAL A CA 1
ATOM 2062 C C . VAL A 1 309 ? 21.441 -8.698 4.445 1.00 25.69 487 VAL A C 1
ATOM 2063 O O . VAL A 1 309 ? 22.514 -8.410 4.994 1.00 24.41 487 VAL A O 1
ATOM 2067 N N . PRO A 1 310 ? 21.407 -9.462 3.349 1.00 21.33 488 PRO A N 1
ATOM 2068 C CA . PRO A 1 310 ? 22.662 -9.867 2.704 1.00 25.04 488 PRO A CA 1
ATOM 2069 C C . PRO A 1 310 ? 23.496 -8.651 2.330 1.00 25.73 488 PRO A C 1
ATOM 2070 O O . PRO A 1 310 ? 22.974 -7.586 1.975 1.00 21.82 488 PRO A O 1
ATOM 2074 N N . ALA A 1 311 ? 24.818 -8.815 2.398 1.00 23.49 489 ALA A N 1
ATOM 2075 C CA . ALA A 1 311 ? 25.692 -7.663 2.181 1.00 22.33 489 ALA A CA 1
ATOM 2076 C C . ALA A 1 311 ? 25.447 -7.021 0.821 1.00 20.21 489 ALA A C 1
ATOM 2077 O O . ALA A 1 311 ? 25.458 -5.793 0.700 1.00 21.06 489 ALA A O 1
ATOM 2079 N N . SER A 1 312 ? 25.227 -7.834 -0.218 1.00 25.03 490 SER A N 1
ATOM 2080 C CA . SER A 1 312 ? 25.087 -7.306 -1.572 1.00 21.71 490 SER A CA 1
ATOM 2081 C C . SER A 1 312 ? 23.798 -6.527 -1.788 1.00 23.93 490 SER A C 1
ATOM 2082 O O . SER A 1 312 ? 23.676 -5.837 -2.809 1.00 22.70 490 SER A O 1
ATOM 2085 N N . GLU A 1 313 ? 22.829 -6.636 -0.876 1.00 19.11 491 GLU A N 1
ATOM 2086 C CA . GLU A 1 313 ? 21.562 -5.925 -0.999 1.00 19.64 491 GLU A CA 1
ATOM 2087 C C . GLU A 1 313 ? 21.491 -4.669 -0.130 1.00 20.87 491 GLU A C 1
ATOM 2088 O O . GLU A 1 313 ? 20.426 -4.056 -0.014 1.00 22.75 491 GLU A O 1
ATOM 2094 N N . ILE A 1 314 ? 22.603 -4.255 0.466 1.00 21.29 492 ILE A N 1
ATOM 2095 C CA . ILE A 1 314 ? 22.613 -3.055 1.295 1.00 15.77 492 ILE A CA 1
ATOM 2096 C C . ILE A 1 314 ? 22.716 -1.855 0.354 1.00 20.99 492 ILE A C 1
ATOM 2097 O O . ILE A 1 314 ? 23.769 -1.607 -0.233 1.00 26.80 492 ILE A O 1
ATOM 2102 N N . HIS A 1 315 ? 21.612 -1.119 0.190 1.00 17.48 493 HIS A N 1
ATOM 2103 C CA . HIS A 1 315 ? 21.490 -0.122 -0.884 1.00 17.05 493 HIS A CA 1
ATOM 2104 C C . HIS A 1 315 ? 21.842 1.288 -0.419 1.00 17.72 493 HIS A C 1
ATOM 2105 O O . HIS A 1 315 ? 22.711 1.953 -1.000 1.00 17.77 493 HIS A O 1
ATOM 2112 N N . ILE A 1 316 ? 21.141 1.788 0.597 1.00 16.37 494 ILE A N 1
ATOM 2113 C CA . ILE A 1 316 ? 21.451 3.073 1.212 1.00 18.38 494 ILE A CA 1
ATOM 2114 C C . ILE A 1 316 ? 21.717 2.823 2.687 1.00 22.72 494 ILE A C 1
ATOM 2115 O O . ILE A 1 316 ? 20.958 2.101 3.347 1.00 21.35 494 ILE A O 1
ATOM 2120 N N . VAL A 1 317 ? 22.801 3.403 3.197 1.00 18.14 495 VAL A N 1
ATOM 2121 C CA . VAL A 1 317 ? 23.214 3.247 4.587 1.00 18.71 495 VAL A CA 1
ATOM 2122 C C . VAL A 1 317 ? 23.139 4.610 5.247 1.00 17.82 495 VAL A C 1
ATOM 2123 O O . VAL A 1 317 ? 23.643 5.593 4.694 1.00 18.30 495 VAL A O 1
ATOM 2127 N N . ILE A 1 318 ? 22.515 4.673 6.420 1.00 16.44 496 ILE A N 1
ATOM 2128 C CA . ILE A 1 318 ? 22.325 5.936 7.128 1.00 17.15 496 ILE A CA 1
ATOM 2129 C C . ILE A 1 318 ? 23.049 5.861 8.458 1.00 19.10 496 ILE A C 1
ATOM 2130 O O . ILE A 1 318 ? 22.682 5.053 9.322 1.00 19.87 496 ILE A O 1
ATOM 2135 N N . TRP A 1 319 ? 24.091 6.696 8.616 1.00 18.26 497 TRP A N 1
ATOM 2136 C CA . TRP A 1 319 ? 24.760 6.946 9.883 1.00 16.26 497 TRP A CA 1
ATOM 2137 C C . TRP A 1 319 ? 24.166 8.184 10.541 1.00 21.05 497 TRP A C 1
ATOM 2138 O O . TRP A 1 319 ? 23.782 9.142 9.858 1.00 21.91 497 TRP A O 1
ATOM 2149 N N . GLU A 1 320 ? 24.165 8.194 11.875 1.00 19.80 498 GLU A N 1
ATOM 2150 C CA . GLU A 1 320 ? 23.792 9.379 12.638 1.00 21.10 498 GLU A CA 1
ATOM 2151 C C . GLU A 1 320 ? 24.841 9.647 13.704 1.00 22.91 498 GLU A C 1
ATOM 2152 O O . GLU A 1 320 ? 25.414 8.716 14.275 1.00 23.87 498 GLU A O 1
ATOM 2158 N N . ARG A 1 321 ? 25.065 10.930 13.975 1.00 20.18 499 ARG A N 1
ATOM 2159 C CA . ARG A 1 321 ? 25.943 11.351 15.062 1.00 22.74 499 ARG A CA 1
ATOM 2160 C C . ARG A 1 321 ? 25.327 10.971 16.416 1.00 29.27 499 ARG A C 1
ATOM 2161 O O . ARG A 1 321 ? 24.132 11.156 16.632 1.00 31.57 499 ARG A O 1
ATOM 2169 N N . LYS A 1 322 ? 26.142 10.433 17.321 1.00 28.14 500 LYS A N 1
ATOM 2170 C CA . LYS A 1 322 ? 25.744 9.871 18.612 1.00 34.70 500 LYS A CA 1
ATOM 2171 C C . LYS A 1 322 ? 26.405 10.661 19.755 1.00 34.28 500 LYS A C 1
ATOM 2172 O O . LYS A 1 322 ? 27.419 11.330 19.529 1.00 35.86 500 LYS A O 1
ATOM 2178 N N . ILE A 1 323 ? 25.826 10.630 20.986 1.00 38.63 501 ILE A N 1
ATOM 2179 C CA . ILE A 1 323 ? 26.546 11.217 22.173 1.00 47.71 501 ILE A CA 1
ATOM 2180 C C . ILE A 1 323 ? 27.788 10.399 22.466 1.00 45.41 501 ILE A C 1
ATOM 2181 O O . ILE A 1 323 ? 27.799 9.258 22.190 1.00 39.77 501 ILE A O 1
ATOM 2186 N N . HIS B 2 23 ? 24.480 23.150 -31.169 1.00 71.51 17 HIS C N 1
ATOM 2187 C CA . HIS B 2 23 ? 25.694 22.344 -31.022 1.00 62.10 17 HIS C CA 1
ATOM 2188 C C . HIS B 2 23 ? 26.458 22.697 -29.756 1.00 56.96 17 HIS C C 1
ATOM 2189 O O . HIS B 2 23 ? 27.074 23.760 -29.678 1.00 62.06 17 HIS C O 1
ATOM 2196 N N . ILE B 2 24 ? 26.418 21.795 -28.769 1.00 49.72 18 ILE C N 1
ATOM 2197 C CA . ILE B 2 24 ? 27.068 21.993 -27.476 1.00 51.44 18 ILE C CA 1
ATOM 2198 C C . ILE B 2 24 ? 27.786 20.711 -27.065 1.00 50.22 18 ILE C C 1
ATOM 2199 O O . ILE B 2 24 ? 27.527 19.627 -27.588 1.00 52.71 18 ILE C O 1
ATOM 2204 N N . ASN B 2 25 ? 28.693 20.852 -26.098 1.00 47.38 19 ASN C N 1
ATOM 2205 C CA . ASN B 2 25 ? 29.402 19.732 -25.491 1.00 41.93 19 ASN C CA 1
ATOM 2206 C C . ASN B 2 25 ? 28.685 19.315 -24.218 1.00 36.77 19 ASN C C 1
ATOM 2207 O O . ASN B 2 25 ? 28.319 20.163 -23.396 1.00 49.81 19 ASN C O 1
ATOM 2212 N N . LEU B 2 26 ? 28.497 18.013 -24.050 1.00 34.67 20 LEU C N 1
ATOM 2213 C CA . LEU B 2 26 ? 27.890 17.472 -22.847 1.00 36.21 20 LEU C CA 1
ATOM 2214 C C . LEU B 2 26 ? 28.804 16.400 -22.282 1.00 35.79 20 LEU C C 1
ATOM 2215 O O . LEU B 2 26 ? 29.322 15.561 -23.027 1.00 38.36 20 LEU C O 1
ATOM 2220 N N . LYS B 2 27 ? 29.005 16.436 -20.971 1.00 32.59 21 LYS C N 1
ATOM 2221 C CA . LYS B 2 27 ? 29.725 15.385 -20.272 1.00 26.15 21 LYS C CA 1
ATOM 2222 C C . LYS B 2 27 ? 28.725 14.400 -19.686 1.00 28.69 21 LYS C C 1
ATOM 2223 O O . LYS B 2 27 ? 27.693 14.804 -19.144 1.00 27.86 21 LYS C O 1
ATOM 2229 N N . VAL B 2 28 ? 29.033 13.110 -19.801 1.00 26.25 22 VAL C N 1
ATOM 2230 C CA . VAL B 2 28 ? 28.270 12.049 -19.150 1.00 22.42 22 VAL C CA 1
ATOM 2231 C C . VAL B 2 28 ? 29.153 11.459 -18.057 1.00 21.44 22 VAL C C 1
ATOM 2232 O O . VAL B 2 28 ? 30.208 10.878 -18.348 1.00 25.55 22 VAL C O 1
ATOM 2236 N N . ALA B 2 29 ? 28.734 11.614 -16.805 1.00 22.10 23 ALA C N 1
ATOM 2237 C CA . ALA B 2 29 ? 29.545 11.227 -15.653 1.00 22.97 23 ALA C CA 1
ATOM 2238 C C . ALA B 2 29 ? 28.952 9.984 -15.000 1.00 27.02 23 ALA C C 1
ATOM 2239 O O . ALA B 2 29 ? 27.830 10.027 -14.483 1.00 24.00 23 ALA C O 1
ATOM 2241 N N . GLY B 2 30 ? 29.718 8.880 -15.010 1.00 18.97 24 GLY C N 1
ATOM 2242 C CA . GLY B 2 30 ? 29.294 7.657 -14.363 1.00 18.44 24 GLY C CA 1
ATOM 2243 C C . GLY B 2 30 ? 29.719 7.586 -12.907 1.00 24.90 24 GLY C C 1
ATOM 2244 O O . GLY B 2 30 ? 30.503 8.390 -12.412 1.00 21.51 24 GLY C O 1
ATOM 2245 N N . GLN B 2 31 ? 29.169 6.591 -12.210 1.00 22.13 25 GLN C N 1
ATOM 2246 C CA . GLN B 2 31 ? 29.355 6.482 -10.772 1.00 26.86 25 GLN C CA 1
ATOM 2247 C C . GLN B 2 31 ? 30.726 5.933 -10.395 1.00 22.95 25 GLN C C 1
ATOM 2248 O O . GLN B 2 31 ? 31.096 6.013 -9.220 1.00 24.79 25 GLN C O 1
ATOM 2254 N N . ASP B 2 32 ? 31.474 5.380 -11.353 1.00 21.86 26 ASP C N 1
ATOM 2255 C CA . ASP B 2 32 ? 32.856 4.977 -11.102 1.00 26.48 26 ASP C CA 1
ATOM 2256 C C . ASP B 2 32 ? 33.841 6.122 -11.323 1.00 27.24 26 ASP C C 1
ATOM 2257 O O . ASP B 2 32 ? 35.057 5.907 -11.242 1.00 23.36 26 ASP C O 1
ATOM 2262 N N . GLY B 2 33 ? 33.348 7.328 -11.604 1.00 25.52 27 GLY C N 1
ATOM 2263 C CA . GLY B 2 33 ? 34.200 8.467 -11.866 1.00 20.50 27 GLY C CA 1
ATOM 2264 C C . GLY B 2 33 ? 34.534 8.686 -13.324 1.00 23.04 27 GLY C C 1
ATOM 2265 O O . GLY B 2 33 ? 35.249 9.648 -13.639 1.00 20.76 27 GLY C O 1
ATOM 2266 N N . SER B 2 34 ? 34.061 7.819 -14.219 1.00 18.45 28 SER C N 1
ATOM 2267 C CA . SER B 2 34 ? 34.285 8.020 -15.642 1.00 22.55 28 SER C CA 1
ATOM 2268 C C . SER B 2 34 ? 33.547 9.261 -16.125 1.00 22.74 28 SER C C 1
ATOM 2269 O O . SER B 2 34 ? 32.463 9.601 -15.636 1.00 22.92 28 SER C O 1
ATOM 2272 N N . VAL B 2 35 ? 34.147 9.943 -17.099 1.00 19.21 29 VAL C N 1
ATOM 2273 C CA . VAL B 2 35 ? 33.519 11.090 -17.748 1.00 21.00 29 VAL C CA 1
ATOM 2274 C C . VAL B 2 35 ? 33.800 10.973 -19.237 1.00 23.67 29 VAL C C 1
ATOM 2275 O O . VAL B 2 35 ? 34.960 10.873 -19.651 1.00 26.78 29 VAL C O 1
ATOM 2279 N N . VAL B 2 36 ? 32.754 10.957 -20.046 1.00 23.16 30 VAL C N 1
ATOM 2280 C CA . VAL B 2 36 ? 32.913 10.939 -21.492 1.00 29.14 30 VAL C CA 1
ATOM 2281 C C . VAL B 2 36 ? 32.196 12.157 -22.050 1.00 30.75 30 VAL C C 1
ATOM 2282 O O . VAL B 2 36 ? 31.078 12.473 -21.628 1.00 33.11 30 VAL C O 1
ATOM 2286 N N . GLN B 2 37 ? 32.840 12.842 -22.989 1.00 32.96 31 GLN C N 1
ATOM 2287 C CA . GLN B 2 37 ? 32.296 14.057 -23.578 1.00 35.59 31 GLN C CA 1
ATOM 2288 C C . GLN B 2 37 ? 31.730 13.792 -24.965 1.00 38.12 31 GLN C C 1
ATOM 2289 O O . GLN B 2 37 ? 32.316 13.050 -25.760 1.00 40.05 31 GLN C O 1
ATOM 2295 N N . PHE B 2 38 ? 30.610 14.441 -25.260 1.00 34.33 32 PHE C N 1
ATOM 2296 C CA . PHE B 2 38 ? 29.974 14.345 -26.562 1.00 40.35 32 PHE C CA 1
ATOM 2297 C C . PHE B 2 38 ? 29.525 15.733 -27.010 1.00 47.63 32 PHE C C 1
ATOM 2298 O O . PHE B 2 38 ? 29.358 16.647 -26.199 1.00 43.68 32 PHE C O 1
ATOM 2306 N N . LYS B 2 39 ? 29.317 15.885 -28.316 1.00 51.18 33 LYS C N 1
ATOM 2307 C CA . LYS B 2 39 ? 28.762 17.105 -28.893 1.00 53.87 33 LYS C CA 1
ATOM 2308 C C . LYS B 2 39 ? 27.354 16.813 -29.403 1.00 53.91 33 LYS C C 1
ATOM 2309 O O . LYS B 2 39 ? 27.106 15.717 -29.901 1.00 54.08 33 LYS C O 1
ATOM 2315 N N . ILE B 2 40 ? 26.439 17.778 -29.282 1.00 55.21 34 ILE C N 1
ATOM 2316 C CA . ILE B 2 40 ? 25.033 17.578 -29.659 1.00 48.30 34 ILE C CA 1
ATOM 2317 C C . ILE B 2 40 ? 24.379 18.938 -29.868 1.00 50.72 34 ILE C C 1
ATOM 2318 O O . ILE B 2 40 ? 24.761 19.927 -29.237 1.00 58.43 34 ILE C O 1
ATOM 2323 N N . LYS B 2 41 ? 23.383 18.993 -30.762 1.00 52.93 35 LYS C N 1
ATOM 2324 C CA . LYS B 2 41 ? 22.645 20.223 -31.027 1.00 53.51 35 LYS C CA 1
ATOM 2325 C C . LYS B 2 41 ? 21.537 20.422 -29.993 1.00 55.24 35 LYS C 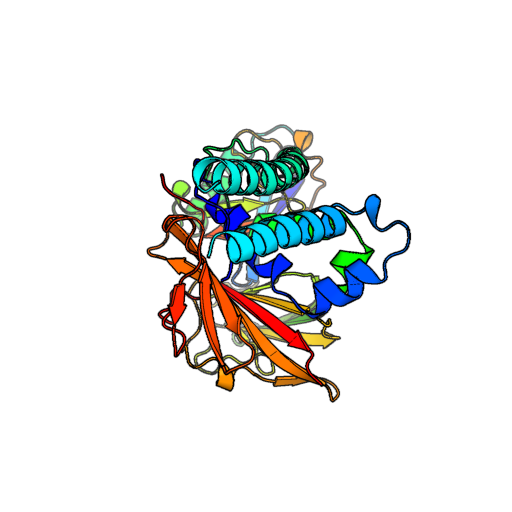C 1
ATOM 2326 O O . LYS B 2 41 ? 20.972 19.461 -29.467 1.00 50.53 35 LYS C O 1
ATOM 2332 N N . ARG B 2 42 ? 21.224 21.695 -29.723 1.00 56.48 36 ARG C N 1
ATOM 2333 C CA . ARG B 2 42 ? 20.357 22.051 -28.601 1.00 54.63 36 ARG C CA 1
ATOM 2334 C C . ARG B 2 42 ? 18.985 21.394 -28.707 1.00 53.63 36 ARG C C 1
ATOM 2335 O O . ARG B 2 42 ? 18.399 21.003 -27.690 1.00 51.59 36 ARG C O 1
ATOM 2343 N N . HIS B 2 43 ? 18.452 21.272 -29.923 1.00 59.67 37 HIS C N 1
ATOM 2344 C CA . HIS B 2 43 ? 17.102 20.761 -30.131 1.00 59.63 37 HIS C CA 1
ATOM 2345 C C . HIS B 2 43 ? 17.083 19.303 -30.588 1.00 59.36 37 HIS C C 1
ATOM 2346 O O . HIS B 2 43 ? 16.026 18.800 -30.980 1.00 67.68 37 HIS C O 1
ATOM 2353 N N . THR B 2 44 ? 18.218 18.613 -30.535 1.00 57.54 38 THR C N 1
ATOM 2354 C CA . THR B 2 44 ? 18.283 17.191 -30.854 1.00 58.44 38 THR C CA 1
ATOM 2355 C C . THR B 2 44 ? 17.898 16.354 -29.630 1.00 61.12 38 THR C C 1
ATOM 2356 O O . THR B 2 44 ? 18.362 16.628 -28.520 1.00 56.69 38 THR C O 1
ATOM 2360 N N . PRO B 2 45 ? 17.049 15.339 -29.799 1.00 60.10 39 PRO C N 1
ATOM 2361 C CA . PRO B 2 45 ? 16.675 14.495 -28.654 1.00 54.16 39 PRO C CA 1
ATOM 2362 C C . PRO B 2 45 ? 17.883 13.782 -28.059 1.00 55.41 39 PRO C C 1
ATOM 2363 O O . PRO B 2 45 ? 18.798 13.368 -28.773 1.00 57.97 39 PRO C O 1
ATOM 2367 N N . LEU B 2 46 ? 17.868 13.635 -26.730 1.00 52.15 40 LEU C N 1
ATOM 2368 C CA . LEU B 2 46 ? 18.953 12.990 -25.992 1.00 47.17 40 LEU C CA 1
ATOM 2369 C C . LEU B 2 46 ? 19.013 11.495 -26.233 1.00 55.09 40 LEU C C 1
ATOM 2370 O O . LEU B 2 46 ? 19.936 10.835 -25.741 1.00 55.29 40 LEU C O 1
ATOM 2375 N N . SER B 2 47 ? 18.057 10.951 -26.986 1.00 54.82 41 SER C N 1
ATOM 2376 C CA . SER B 2 47 ? 18.088 9.531 -27.326 1.00 49.05 41 SER C CA 1
ATOM 2377 C C . SER B 2 47 ? 19.383 9.135 -28.050 1.00 42.63 41 SER C C 1
ATOM 2378 O O . SER B 2 47 ? 20.012 8.135 -27.694 1.00 45.25 41 SER C O 1
ATOM 2381 N N . LYS B 2 48 ? 19.801 9.899 -29.066 1.00 47.42 42 LYS C N 1
ATOM 2382 C CA . LYS B 2 48 ? 21.000 9.554 -29.842 1.00 47.13 42 LYS C CA 1
ATOM 2383 C C . LYS B 2 48 ? 22.257 9.602 -28.972 1.00 48.23 42 LYS C C 1
ATOM 2384 O O . LYS B 2 48 ? 23.149 8.754 -29.100 1.00 43.56 42 LYS C O 1
ATOM 2390 N N . LEU B 2 49 ? 22.275 10.511 -27.992 1.00 41.44 43 LEU C N 1
ATOM 2391 C CA . LEU B 2 49 ? 23.390 10.573 -27.046 1.00 43.63 43 LEU C CA 1
ATOM 2392 C C . LEU B 2 49 ? 23.359 9.404 -26.062 1.00 41.79 43 LEU C C 1
ATOM 2393 O O . LEU B 2 49 ? 24.403 8.798 -25.789 1.00 42.34 43 LEU C O 1
ATOM 2398 N N . MET B 2 50 ? 22.188 9.078 -25.506 1.00 39.12 44 MET C N 1
ATOM 2399 C CA . MET B 2 50 ? 22.119 7.968 -24.560 1.00 42.12 44 MET C CA 1
ATOM 2400 C C . MET B 2 50 ? 22.499 6.653 -25.229 1.00 45.76 44 MET C C 1
ATOM 2401 O O . MET B 2 50 ? 23.159 5.803 -24.618 1.00 45.02 44 MET C O 1
ATOM 2406 N N . LYS B 2 51 ? 22.112 6.481 -26.496 1.00 45.10 45 LYS C N 1
ATOM 2407 C CA . LYS B 2 51 ? 22.470 5.272 -27.229 1.00 44.71 45 LYS C CA 1
ATOM 2408 C C . LYS B 2 51 ? 23.970 5.215 -27.496 1.00 45.63 45 LYS C C 1
ATOM 2409 O O . LYS B 2 51 ? 24.607 4.172 -27.305 1.00 51.47 45 LYS C O 1
ATOM 2415 N N . ALA B 2 52 ? 24.548 6.327 -27.958 1.00 37.78 46 ALA C N 1
ATOM 2416 C CA . ALA B 2 52 ? 25.982 6.358 -28.220 1.00 40.05 46 ALA C CA 1
ATOM 2417 C C . ALA B 2 52 ? 26.773 6.022 -26.968 1.00 42.15 46 ALA C C 1
ATOM 2418 O O . ALA B 2 52 ? 27.762 5.285 -27.029 1.00 41.82 46 ALA C O 1
ATOM 2420 N N . TYR B 2 53 ? 26.346 6.547 -25.817 1.00 37.53 47 TYR C N 1
ATOM 2421 C CA . TYR B 2 53 ? 27.053 6.269 -24.574 1.00 35.73 47 TYR C CA 1
ATOM 2422 C C . TYR B 2 53 ? 26.969 4.791 -24.207 1.00 44.28 47 TYR C C 1
ATOM 2423 O O . TYR B 2 53 ? 27.966 4.191 -23.787 1.00 44.44 47 TYR C O 1
ATOM 2432 N N . SER B 2 54 ? 25.781 4.191 -24.337 1.00 43.71 48 SER C N 1
ATOM 2433 C CA . SER B 2 54 ? 25.640 2.754 -24.108 1.00 48.94 48 SER C CA 1
ATOM 2434 C C . SER B 2 54 ? 26.618 1.969 -24.970 1.00 51.64 48 SER C C 1
ATOM 2435 O O . SER B 2 54 ? 27.308 1.063 -24.488 1.00 56.52 48 SER C O 1
ATOM 2438 N N . GLU B 2 55 ? 26.691 2.311 -26.256 1.00 46.75 49 GLU C N 1
ATOM 2439 C CA . GLU B 2 55 ? 27.572 1.596 -27.171 1.00 45.77 49 GLU C CA 1
ATOM 2440 C C . GLU B 2 55 ? 29.027 1.735 -26.752 1.00 51.58 49 GLU C C 1
ATOM 2441 O O . GLU B 2 55 ? 29.769 0.749 -26.715 1.00 59.52 49 GLU C O 1
ATOM 2447 N N . ARG B 2 56 ? 29.449 2.955 -26.414 1.00 53.42 50 ARG C N 1
ATOM 2448 C CA . ARG B 2 56 ? 30.845 3.177 -26.044 1.00 48.71 50 ARG C CA 1
ATOM 2449 C C . ARG B 2 56 ? 31.228 2.383 -24.802 1.00 51.63 50 ARG C C 1
ATOM 2450 O O . ARG B 2 56 ? 32.339 1.848 -24.721 1.00 53.95 50 ARG C O 1
ATOM 2458 N N . GLN B 2 57 ? 30.315 2.281 -23.832 1.00 46.59 51 GLN C N 1
ATOM 2459 C CA . GLN B 2 57 ? 30.594 1.653 -22.546 1.00 47.43 51 GLN C CA 1
ATOM 2460 C C . GLN B 2 57 ? 30.168 0.190 -22.464 1.00 49.06 51 GLN C C 1
ATOM 2461 O O . GLN B 2 57 ? 30.463 -0.463 -21.459 1.00 52.41 51 GLN C O 1
ATOM 2467 N N . GLY B 2 58 ? 29.488 -0.340 -23.478 1.00 49.72 52 GLY C N 1
ATOM 2468 C CA . GLY B 2 58 ? 29.049 -1.721 -23.425 1.00 52.04 52 GLY C CA 1
ATOM 2469 C C . GLY B 2 58 ? 27.874 -1.982 -22.512 1.00 57.65 52 GLY C C 1
ATOM 2470 O O . GLY B 2 58 ? 27.637 -3.131 -22.135 1.00 67.49 52 GLY C O 1
ATOM 2471 N N . LEU B 2 59 ? 27.123 -0.949 -22.153 1.00 55.32 53 LEU C N 1
ATOM 2472 C CA . LEU B 2 59 ? 25.977 -1.076 -21.266 1.00 49.21 53 LEU C CA 1
ATOM 2473 C C . LEU B 2 59 ? 24.687 -1.174 -22.069 1.00 51.90 53 LEU C C 1
ATOM 2474 O O . LEU B 2 59 ? 24.552 -0.583 -23.143 1.00 60.37 53 LEU C O 1
ATOM 2479 N N . SER B 2 60 ? 23.736 -1.930 -21.537 1.00 51.29 54 SER C N 1
ATOM 2480 C CA . SER B 2 60 ? 22.399 -1.981 -22.110 1.00 48.59 54 SER C CA 1
ATOM 2481 C C . SER B 2 60 ? 21.639 -0.695 -21.799 1.00 48.78 54 SER C C 1
ATOM 2482 O O . SER B 2 60 ? 21.706 -0.178 -20.682 1.00 47.83 54 SER C O 1
ATOM 2485 N N . MET B 2 61 ? 20.895 -0.189 -22.791 1.00 50.03 55 MET C N 1
ATOM 2486 C CA . MET B 2 61 ? 20.145 1.053 -22.599 1.00 50.07 55 MET C CA 1
ATOM 2487 C C . MET B 2 61 ? 19.029 0.886 -21.580 1.00 51.01 55 MET C C 1
ATOM 2488 O O . MET B 2 61 ? 18.730 1.811 -20.816 1.00 45.80 55 MET C O 1
ATOM 2493 N N . ARG B 2 62 ? 18.381 -0.277 -21.572 1.00 52.19 56 ARG C N 1
ATOM 2494 C CA . ARG B 2 62 ? 17.351 -0.543 -20.581 1.00 49.14 56 ARG C CA 1
ATOM 2495 C C . ARG B 2 62 ? 17.931 -0.644 -19.175 1.00 47.06 56 ARG C C 1
ATOM 2496 O O . ARG B 2 62 ? 17.174 -0.614 -18.199 1.00 51.88 56 ARG C O 1
ATOM 2504 N N . GLN B 2 63 ? 19.257 -0.716 -19.046 1.00 38.71 57 GLN C N 1
ATOM 2505 C CA . GLN B 2 63 ? 19.910 -0.999 -17.776 1.00 38.73 57 GLN C CA 1
ATOM 2506 C C . GLN B 2 63 ? 20.492 0.235 -17.100 1.00 33.68 57 GLN C C 1
ATOM 2507 O O . GLN B 2 63 ? 21.052 0.116 -16.006 1.00 31.11 57 GLN C O 1
ATOM 2513 N N . ILE B 2 64 ? 20.376 1.410 -17.716 1.00 30.28 58 ILE C N 1
ATOM 2514 C CA . ILE B 2 64 ? 20.956 2.629 -17.170 1.00 29.94 58 ILE C CA 1
ATOM 2515 C C . ILE B 2 64 ? 19.894 3.718 -17.121 1.00 26.42 58 ILE C C 1
ATOM 2516 O O . ILE B 2 64 ? 18.876 3.662 -17.814 1.00 27.94 58 ILE C O 1
ATOM 2521 N N . ARG B 2 65 ? 20.141 4.710 -16.267 1.00 23.82 59 ARG C N 1
ATOM 2522 C CA . ARG B 2 65 ? 19.256 5.850 -16.080 1.00 23.25 59 ARG C CA 1
ATOM 2523 C C . ARG B 2 65 ? 20.104 7.110 -16.035 1.00 25.31 59 ARG C C 1
ATOM 2524 O O . ARG B 2 65 ? 21.172 7.124 -15.409 1.00 25.11 59 ARG C O 1
ATOM 2532 N N . PHE B 2 66 ? 19.634 8.151 -16.711 1.00 25.49 60 PHE C N 1
ATOM 2533 C CA . PHE B 2 66 ? 20.352 9.416 -16.799 1.00 23.02 60 PHE C CA 1
ATOM 2534 C C . PHE B 2 66 ? 19.649 10.458 -15.942 1.00 25.90 60 PHE C C 1
ATOM 2535 O O . PHE B 2 66 ? 18.433 10.404 -15.739 1.00 25.52 60 PHE C O 1
ATOM 2543 N N . ARG B 2 67 ? 20.425 11.420 -15.456 1.00 22.88 61 ARG C N 1
ATOM 2544 C CA . ARG B 2 67 ? 19.903 12.463 -14.590 1.00 23.83 61 ARG C CA 1
ATOM 2545 C C . ARG B 2 67 ? 20.615 13.773 -14.905 1.00 22.17 61 ARG C C 1
ATOM 2546 O O . ARG B 2 67 ? 21.835 13.798 -15.091 1.00 27.04 61 ARG C O 1
ATOM 2554 N N . PHE B 2 68 ? 19.848 14.854 -14.977 1.00 27.23 62 PHE C N 1
ATOM 2555 C CA . PHE B 2 68 ? 20.397 16.190 -15.160 1.00 22.09 62 PHE C CA 1
ATOM 2556 C C . PHE B 2 68 ? 19.814 17.092 -14.087 1.00 27.14 62 PHE C C 1
ATOM 2557 O O . PHE B 2 68 ? 18.593 17.126 -13.906 1.00 26.46 62 PHE C O 1
ATOM 2565 N N . ASP B 2 69 ? 20.683 17.800 -13.370 1.00 26.70 63 ASP C N 1
ATOM 2566 C CA . ASP B 2 69 ? 20.250 18.729 -12.326 1.00 28.92 63 ASP C CA 1
ATOM 2567 C C . ASP B 2 69 ? 19.359 18.027 -11.299 1.00 32.35 63 ASP C C 1
ATOM 2568 O O . ASP B 2 69 ? 18.348 18.567 -10.842 1.00 36.12 63 ASP C O 1
ATOM 2573 N N . GLY B 2 70 ? 19.718 16.789 -10.961 1.00 27.45 64 GLY C N 1
ATOM 2574 C CA . GLY B 2 70 ? 18.966 16.015 -9.996 1.00 23.54 64 GLY C CA 1
ATOM 2575 C C . GLY B 2 70 ? 17.685 15.376 -10.500 1.00 27.51 64 GLY C C 1
ATOM 2576 O O . GLY B 2 70 ? 17.047 14.632 -9.741 1.00 27.86 64 GLY C O 1
ATOM 2577 N N . GLN B 2 71 ? 17.293 15.614 -11.758 1.00 23.56 65 GLN C N 1
ATOM 2578 C CA . GLN B 2 71 ? 16.018 15.093 -12.230 1.00 21.53 65 GLN C CA 1
ATOM 2579 C C . GLN B 2 71 ? 16.222 14.041 -13.312 1.00 26.39 65 GLN C C 1
ATOM 2580 O O . GLN B 2 71 ? 17.072 14.217 -14.191 1.00 24.16 65 GLN C O 1
ATOM 2586 N N . PRO B 2 72 ? 15.467 12.945 -13.275 1.00 27.96 66 PRO C N 1
ATOM 2587 C CA . PRO B 2 72 ? 15.588 11.936 -14.337 1.00 26.27 66 PRO C CA 1
ATOM 2588 C C . PRO B 2 72 ? 15.200 12.534 -15.678 1.00 29.57 66 PRO C C 1
ATOM 2589 O O . PRO B 2 72 ? 14.284 13.353 -15.771 1.00 27.21 66 PRO C O 1
ATOM 2593 N N . ILE B 2 73 ? 15.910 12.133 -16.725 1.00 26.00 67 ILE C N 1
ATOM 2594 C CA . ILE B 2 73 ? 15.620 12.640 -18.061 1.00 30.62 67 ILE C CA 1
ATOM 2595 C C . ILE B 2 73 ? 15.286 11.480 -18.995 1.00 41.82 67 ILE C C 1
ATOM 2596 O O . ILE B 2 73 ? 15.702 10.338 -18.774 1.00 44.92 67 ILE C O 1
ATOM 2601 N N . ASN B 2 74 ? 14.512 11.789 -20.038 1.00 39.09 68 ASN C N 1
ATOM 2602 C CA . ASN B 2 74 ? 13.946 10.844 -20.997 1.00 43.88 68 ASN C CA 1
ATOM 2603 C C . ASN B 2 74 ? 14.721 10.855 -22.307 1.00 40.42 68 ASN C C 1
ATOM 2604 O O . ASN B 2 74 ? 15.430 11.810 -22.628 1.00 43.39 68 ASN C O 1
ATOM 2609 N N . GLU B 2 75 ? 14.526 9.793 -23.096 1.00 48.61 69 GLU C N 1
ATOM 2610 C CA . GLU B 2 75 ? 15.092 9.772 -24.442 1.00 49.66 69 GLU C CA 1
ATOM 2611 C C . GLU B 2 75 ? 14.506 10.873 -25.315 1.00 45.48 69 GLU C C 1
ATOM 2612 O O . GLU B 2 75 ? 15.158 11.328 -26.260 1.00 51.75 69 GLU C O 1
ATOM 2618 N N . THR B 2 76 ? 13.283 11.319 -25.023 1.00 38.73 70 THR C N 1
ATOM 2619 C CA . THR B 2 76 ? 12.659 12.312 -25.887 1.00 40.48 70 THR C CA 1
ATOM 2620 C C . THR B 2 76 ? 13.022 13.747 -25.514 1.00 43.84 70 THR C C 1
ATOM 2621 O O . THR B 2 76 ? 12.766 14.653 -26.313 1.00 41.25 70 THR C O 1
ATOM 2625 N N . ASP B 2 77 ? 13.629 13.972 -24.347 1.00 38.37 71 ASP C N 1
ATOM 2626 C CA . ASP B 2 77 ? 14.054 15.313 -23.961 1.00 39.60 71 ASP C CA 1
ATOM 2627 C C . ASP B 2 77 ? 15.173 15.817 -24.869 1.00 47.97 71 ASP C C 1
ATOM 2628 O O . ASP B 2 77 ? 16.036 15.053 -25.314 1.00 52.15 71 ASP C O 1
ATOM 2633 N N . THR B 2 78 ? 15.172 17.132 -25.116 1.00 45.78 72 THR C N 1
ATOM 2634 C CA . THR B 2 78 ? 16.271 17.799 -25.807 1.00 44.78 72 THR C CA 1
ATOM 2635 C C . THR B 2 78 ? 17.017 18.721 -24.844 1.00 43.64 72 THR C C 1
ATOM 2636 O O . THR B 2 78 ? 16.448 19.183 -23.849 1.00 42.41 72 THR C O 1
ATOM 2640 N N . PRO B 2 79 ? 18.297 18.998 -25.100 1.00 43.13 73 PRO C N 1
ATOM 2641 C CA . PRO B 2 79 ? 18.999 20.000 -24.282 1.00 47.19 73 PRO C CA 1
ATOM 2642 C C . PRO B 2 79 ? 18.265 21.329 -24.206 1.00 52.05 73 PRO C C 1
ATOM 2643 O O . PRO B 2 79 ? 18.308 21.997 -23.160 1.00 53.21 73 PRO C O 1
ATOM 2647 N N . ALA B 2 80 ? 17.561 21.716 -25.278 1.00 51.87 74 ALA C N 1
ATOM 2648 C CA . ALA B 2 80 ? 16.797 22.958 -25.259 1.00 50.13 74 ALA C CA 1
ATOM 2649 C C . ALA B 2 80 ? 15.702 22.922 -24.200 1.00 51.87 74 ALA C C 1
ATOM 2650 O O . ALA B 2 80 ? 15.529 23.889 -23.450 1.00 58.57 74 ALA C O 1
ATOM 2652 N N . GLN B 2 81 ? 14.947 21.820 -24.122 1.00 46.94 75 GLN C N 1
ATOM 2653 C CA . GLN B 2 81 ? 13.880 21.732 -23.126 1.00 46.87 75 GLN C CA 1
ATOM 2654 C C . GLN B 2 81 ? 14.428 21.743 -21.705 1.00 49.86 75 GLN C C 1
ATOM 2655 O O . GLN B 2 81 ? 13.804 22.309 -20.800 1.00 52.47 75 GLN C O 1
ATOM 2661 N N . LEU B 2 82 ? 15.574 21.098 -21.480 1.00 43.92 76 LEU C N 1
ATOM 2662 C CA . LEU B 2 82 ? 16.127 20.987 -20.137 1.00 43.35 76 LEU C CA 1
ATOM 2663 C C . LEU B 2 82 ? 16.984 22.188 -19.745 1.00 45.76 76 LEU C C 1
ATOM 2664 O O . LEU B 2 82 ? 17.464 22.238 -18.607 1.00 47.79 76 LEU C O 1
ATOM 2669 N N . GLU B 2 83 ? 17.148 23.160 -20.645 1.00 48.53 77 GLU C N 1
ATOM 2670 C CA . GLU B 2 83 ? 17.981 24.343 -20.412 1.00 54.19 77 GLU C CA 1
ATOM 2671 C C . GLU B 2 83 ? 19.421 23.945 -20.119 1.00 53.54 77 GLU C C 1
ATOM 2672 O O . GLU B 2 83 ? 20.059 24.472 -19.204 1.00 54.35 77 GLU C O 1
ATOM 2678 N N . MET B 2 84 ? 19.932 22.999 -20.903 1.00 58.10 78 MET C N 1
ATOM 2679 C CA . MET B 2 84 ? 21.326 22.591 -20.798 1.00 53.59 78 MET C CA 1
ATOM 2680 C C . MET B 2 84 ? 22.213 23.617 -21.486 1.00 60.40 78 MET C C 1
ATOM 2681 O O . MET B 2 84 ? 22.000 23.948 -22.656 1.00 65.08 78 MET C O 1
ATOM 2686 N N . GLU B 2 85 ? 23.199 24.124 -20.757 1.00 57.66 79 GLU C N 1
ATOM 2687 C CA . GLU B 2 85 ? 24.239 24.956 -21.337 1.00 54.65 79 GLU C CA 1
ATOM 2688 C C . GLU B 2 85 ? 25.398 24.075 -21.790 1.00 55.30 79 GLU C C 1
ATOM 2689 O O . GLU B 2 85 ? 25.510 22.909 -21.405 1.00 57.52 79 GLU C O 1
ATOM 2695 N N . ASP B 2 86 ? 26.270 24.643 -22.615 1.00 55.22 80 ASP C N 1
ATOM 2696 C CA . ASP B 2 86 ? 27.424 23.879 -23.064 1.00 47.44 80 ASP C CA 1
ATOM 2697 C C . ASP B 2 86 ? 28.316 23.523 -21.881 1.00 51.83 80 ASP C C 1
ATOM 2698 O O . ASP B 2 86 ? 28.423 24.282 -20.913 1.00 55.22 80 ASP C O 1
ATOM 2703 N N . GLU B 2 87 ? 28.950 22.353 -21.967 1.00 46.35 81 GLU C N 1
ATOM 2704 C CA . GLU B 2 87 ? 29.801 21.760 -20.940 1.00 44.23 81 GLU C CA 1
ATOM 2705 C C . GLU B 2 87 ? 29.025 21.315 -19.709 1.00 37.30 81 GLU C C 1
ATOM 2706 O O . GLU B 2 87 ? 29.642 21.009 -18.676 1.00 43.97 81 GLU C O 1
ATOM 2712 N N . ASP B 2 88 ? 27.698 21.272 -19.778 1.00 33.82 82 ASP C N 1
ATOM 2713 C CA . ASP B 2 88 ? 26.919 20.704 -18.689 1.00 31.32 82 ASP C CA 1
ATOM 2714 C C . ASP B 2 88 ? 27.212 19.211 -18.555 1.00 30.66 82 ASP C C 1
ATOM 2715 O O . ASP B 2 88 ? 27.705 18.561 -19.484 1.00 34.93 82 ASP C O 1
ATOM 2720 N N . THR B 2 89 ? 26.919 18.674 -17.373 1.00 27.19 83 THR C N 1
ATOM 2721 C CA . THR B 2 89 ? 27.163 17.276 -17.050 1.00 27.82 83 THR C CA 1
ATOM 2722 C C . THR B 2 89 ? 25.839 16.547 -16.855 1.00 35.94 83 THR C C 1
ATOM 2723 O O . THR B 2 89 ? 24.944 17.046 -16.167 1.00 30.96 83 THR C O 1
ATOM 2727 N N . ILE B 2 90 ? 25.716 15.376 -17.473 1.00 26.25 84 ILE C N 1
ATOM 2728 C CA . ILE B 2 90 ? 24.621 14.449 -17.210 1.00 27.80 84 ILE C CA 1
ATOM 2729 C C . ILE B 2 90 ? 25.173 13.312 -16.368 1.00 29.01 84 ILE C C 1
ATOM 2730 O O . ILE B 2 90 ? 26.215 12.737 -16.705 1.00 27.73 84 ILE C O 1
ATOM 2735 N N . ASP B 2 91 ? 24.489 12.986 -15.278 1.00 20.97 85 ASP C N 1
ATOM 2736 C CA . ASP B 2 91 ? 24.882 11.830 -14.484 1.00 25.00 85 ASP C CA 1
ATOM 2737 C C . ASP B 2 91 ? 24.257 10.573 -15.073 1.00 21.10 85 ASP C C 1
ATOM 2738 O O . ASP B 2 91 ? 23.154 10.609 -15.627 1.00 25.56 85 ASP C O 1
ATOM 2743 N N . VAL B 2 92 ? 24.965 9.452 -14.953 1.00 21.08 86 VAL C N 1
ATOM 2744 C CA . VAL B 2 92 ? 24.443 8.169 -15.417 1.00 18.59 86 VAL C CA 1
ATOM 2745 C C . VAL B 2 92 ? 24.647 7.130 -14.326 1.00 21.58 86 VAL C C 1
ATOM 2746 O O . VAL B 2 92 ? 25.686 7.106 -13.651 1.00 21.01 86 VAL C O 1
ATOM 2750 N N . PHE B 2 93 ? 23.618 6.307 -14.124 1.00 22.17 87 PHE C N 1
ATOM 2751 C CA . PHE B 2 93 ? 23.565 5.295 -13.084 1.00 21.56 87 PHE C CA 1
ATOM 2752 C C . PHE B 2 93 ? 23.135 3.969 -13.687 1.00 23.46 87 PHE C C 1
ATOM 2753 O O . PHE B 2 93 ? 22.357 3.932 -14.644 1.00 22.03 87 PHE C O 1
ATOM 2761 N N . GLN B 2 94 ? 23.612 2.883 -13.085 1.00 23.83 88 GLN C N 1
ATOM 2762 C CA . GLN B 2 94 ? 22.985 1.587 -13.302 1.00 21.59 88 GLN C CA 1
ATOM 2763 C C . GLN B 2 94 ? 21.568 1.651 -12.745 1.00 17.18 88 GLN C C 1
ATOM 2764 O O . GLN B 2 94 ? 21.360 2.129 -11.625 1.00 23.44 88 GLN C O 1
ATOM 2770 N N . GLN B 2 95 ? 20.590 1.216 -13.531 1.00 21.01 89 GLN C N 1
ATOM 2771 C CA . GLN B 2 95 ? 19.203 1.327 -13.065 1.00 24.29 89 GLN C CA 1
ATOM 2772 C C . GLN B 2 95 ? 18.981 0.451 -11.836 1.00 24.61 89 GLN C C 1
ATOM 2773 O O . GLN B 2 95 ? 19.280 -0.747 -11.843 1.00 24.65 89 GLN C O 1
ATOM 2779 N N . GLN B 2 96 ? 18.475 1.070 -10.754 1.00 19.70 90 GLN C N 1
ATOM 2780 C CA . GLN B 2 96 ? 18.127 0.360 -9.527 1.00 17.63 90 GLN C CA 1
ATOM 2781 C C . GLN B 2 96 ? 16.799 0.944 -9.031 1.00 16.44 90 GLN C C 1
ATOM 2782 O O . GLN B 2 96 ? 16.751 1.711 -8.059 1.00 19.77 90 GLN C O 1
ATOM 2788 N N . THR B 2 97 ? 15.723 0.584 -9.730 1.00 22.74 91 THR C N 1
ATOM 2789 C CA . THR B 2 97 ? 14.389 1.110 -9.468 1.00 22.94 91 THR C CA 1
ATOM 2790 C C . THR B 2 97 ? 13.484 0.047 -8.839 1.00 21.88 91 THR C C 1
ATOM 2791 O O . THR B 2 97 ? 13.769 -1.153 -8.880 1.00 21.36 91 THR C O 1
ATOM 2795 N N . GLY B 2 98 ? 12.382 0.511 -8.248 1.00 21.60 92 GLY C N 1
ATOM 2796 C CA . GLY B 2 98 ? 11.354 -0.331 -7.645 1.00 19.71 92 GLY C CA 1
ATOM 2797 C C . GLY B 2 98 ? 10.133 0.549 -7.434 1.00 20.48 92 GLY C C 1
ATOM 2798 O O . GLY B 2 98 ? 10.171 1.734 -7.767 1.00 21.00 92 GLY C O 1
ATOM 2799 N N . ALA B 2 99 ? 9.034 -0.019 -6.883 1.00 21.75 93 ALA C N 1
ATOM 2800 C CA . ALA B 2 99 ? 8.960 -1.415 -6.447 1.00 26.53 93 ALA C CA 1
ATOM 2801 C C . ALA B 2 99 ? 8.027 -2.159 -7.407 1.00 24.78 93 ALA C C 1
ATOM 2802 O O . ALA B 2 99 ? 7.052 -1.602 -7.833 1.00 22.26 93 ALA C O 1
ATOM 2804 N N . VAL B 2 100 ? 8.330 -3.421 -7.711 1.00 24.31 94 VAL C N 1
ATOM 2805 C CA . VAL B 2 100 ? 7.483 -4.151 -8.645 1.00 29.08 94 VAL C CA 1
ATOM 2806 C C . VAL B 2 100 ? 6.127 -4.415 -8.001 1.00 31.80 94 VAL C C 1
ATOM 2807 O O . VAL B 2 100 ? 5.995 -4.480 -6.769 1.00 29.57 94 VAL C O 1
ATOM 2811 N N . TYR B 2 101 ? 5.102 -4.538 -8.841 1.00 26.57 95 TYR C N 1
ATOM 2812 C CA . TYR B 2 101 ? 3.763 -4.852 -8.363 1.00 29.27 95 TYR C CA 1
ATOM 2813 C C . TYR B 2 101 ? 2.932 -5.496 -9.470 1.00 33.72 95 TYR C C 1
ATOM 2814 O O . TYR B 2 101 ? 1.835 -5.991 -9.212 1.00 31.74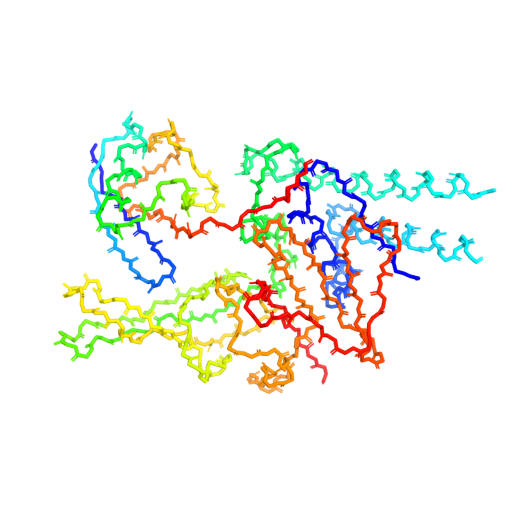 95 TYR C O 1
#

Secondary structure (DSSP, 8-state):
--B-PPP-TTTHHHHHHHHHHHT-HHHHHHHHT-TTGGG-HHHHHHHHHHHHHHHHHHH--HHHHHHHHHHHHHHHHHHHHHHHHHHHT--TTS-B-HHHHHHHHHHT-HHHHTTT-EEEEEEEE-TTT--EEEEEEEES-EEE-SB-TT-BTTBEEEEE--TTT--SSEEEEEEEEE--SEEEEEETT--S---GGGG-EEETTEEEEEEEEEEEETTTEEEEEEE-TTS-EEEE-TTS-SB-EEESS----GGGEEEEEEEEE-/-EEEEEE-TTS-EEEEEE-TTS-THHHHHHHHHHHT--GGGEEEEETTEE--TT--HHHHTPPTTEEEEEEE---B---

B-factor: mean 33.99, std 13.84, range [14.14, 81.67]

GO terms:
  GO:0015030 Cajal body (C, IDA)
  GO:0016929 deSUMOylase activity (F, IDA)
  GO:0032183 SUMO binding (F, IDA)
  GO:0016926 protein desumoylation (P, IDA)
  GO:0009301 snRNA transcription (P, IMP)
  GO:0030576 Cajal body organization (P, IMP)
  GO:0008283 cell population proliferation (P, IMP)
  GO:0005515 protein binding (F, IPI)
  GO:0005576 extracellular region (C, HDA)

Sequence (345 aa):
LCVQWKNAYALCWLDCILSALVHSEELKNTVTGLCSKEESIFWRLLTKYNQANTLLYTSQLTSEIFAEIETCLNEVRDEIFISLQPQLRCTLGDMESPVFAFPLLLKLETHIEKLFLYSFSWDFECSQCGHQYQNRHMKSLVTFTNVIPEWHPLNAAHFGPCNNCNSKSQIRKMVLEKVSPIFMLHFVEGLPQNDLQHYAFHFEGCLYQITSVIQYRANNHFITWILDADGSWLECDDLKGPCSERHKKFEVPASEIHIVIWERKIHINLKVAGQDGSVVQFKIKRHTPLSKLMKAYSERQGLSMRQIRFRFDGQPINETDTPAQLEMEDEDTIDVFQQQTGAVY

InterPro domains:
  IPR028889 Ubiquitin specific protease UPS, catalytic domain [PS50235] (227-500)
  IPR028890 Ubiquitin-specific peptidase-like, SUMO isopeptidase [PF15499] (226-498)
  IPR029388 Domain of unknown function DUF4650 [PF15509] (572-1090)
  IPR033505 USPL1 peptidase [PTHR15294] (1-1089)
  IPR038765 Papain-like cysteine peptidase superfamily [SSF54001] (230-475)